Protein AF-B8C7K9-F1 (afdb_monomer_lite)

pLDDT: mean 70.03, std 19.4, range [36.75, 98.5]

Foldseek 3Di:
DDDDDDDDDDDDDPPDDDDDDDDDDDPDPPDDDDDDDDDDDDDDDDDDDDDDDDDDDDDDDDDDPDPDPPPPPPPPPPPPCDPQDDDPADWQDWFWADDPPDPGTWIWTFHDADSVVQWTWIATPVRDIDTHHPVRRVVRVVVVVVVVVVPPPPPPPDDDDDDDDDDDDDDPDDDDDPPPPPVPLDPQAQPKFWDWDQDPVRDIDIWIWGWHDQDPVVQWTWIWTDDPPDDIDIDTHHSVRRCPRVVDPPVVPPPDD

InterPro domains:
  IPR047365 PTM/DIR17-like, Tudor domain [PF21743] (96-140)

Organism: Thalassiosira pseudonana (NCBI:txid35128)

Sequence (257 aa):
MGKSGKSPASKAVNSKKKSPTRFKSATKHNKHSNNATNEKDGVPSSSSLEKTPSESASSAAAASTTTAAITAATATATKTATAAKKQKYPNDTLIYKSFQGYEKPFRGKVVGYDDEIDAYRIKYEDSDSEELDEEEVGMLLLNAVVTKNSKRNSAAGKRRKSTEEDNNCNCNNSNDTTRQFKQKSPNYKGKMVKKTIITSANKRIDLIGVIGLYDSVKEVYKVVYQWSDGGPTVEYLRLSEVEEIMLGDKSSRRERP

Structure (mmCIF, N/CA/C/O backbone):
data_AF-B8C7K9-F1
#
_entry.id   AF-B8C7K9-F1
#
loop_
_atom_site.group_PDB
_atom_site.id
_atom_site.type_symbol
_atom_site.label_atom_id
_atom_site.label_alt_id
_atom_site.label_comp_id
_atom_site.label_asym_id
_atom_site.label_entity_id
_atom_site.label_seq_id
_atom_site.pdbx_PDB_ins_code
_atom_site.Cartn_x
_atom_site.Cartn_y
_atom_site.Cartn_z
_atom_site.occupancy
_atom_site.B_iso_or_equiv
_atom_site.auth_seq_id
_atom_site.auth_comp_id
_atom_site.auth_asym_id
_atom_site.auth_atom_id
_atom_site.pdbx_PDB_model_num
ATOM 1 N N . MET A 1 1 ? -60.202 7.406 21.649 1.00 48.88 1 MET A N 1
ATOM 2 C CA . MET A 1 1 ? -59.452 8.687 21.638 1.00 48.88 1 MET A CA 1
ATOM 3 C C . MET A 1 1 ? -58.001 8.342 21.292 1.00 48.88 1 MET A C 1
ATOM 5 O O . MET A 1 1 ? -57.339 7.755 22.122 1.00 48.88 1 MET A O 1
ATOM 9 N N . GLY A 1 2 ? -57.448 8.475 20.088 1.00 54.94 2 GLY A N 1
ATOM 10 C CA . GLY A 1 2 ? -57.688 9.429 19.009 1.00 54.94 2 GLY A CA 1
ATOM 11 C C . GLY A 1 2 ? -56.500 10.394 18.904 1.00 54.94 2 GLY A C 1
ATOM 12 O O . GLY A 1 2 ? -56.667 11.564 19.221 1.00 54.94 2 GLY A O 1
ATOM 13 N N . LYS A 1 3 ? -55.299 9.921 18.528 1.00 56.25 3 LYS A N 1
ATOM 14 C CA . LYS A 1 3 ? -54.161 10.792 18.174 1.00 56.25 3 LYS A CA 1
ATOM 15 C C . LYS A 1 3 ? -53.444 10.273 16.928 1.00 56.25 3 LYS A C 1
ATOM 17 O O . LYS A 1 3 ? -52.549 9.441 16.985 1.00 56.25 3 LYS A O 1
ATOM 22 N N . SER A 1 4 ? -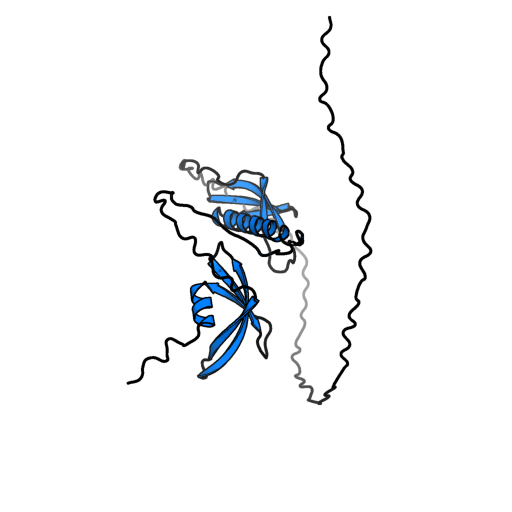53.914 10.790 15.802 1.00 53.97 4 SER A N 1
ATOM 23 C CA . SER A 1 4 ? -53.317 10.770 14.472 1.00 53.97 4 SER A CA 1
ATOM 24 C C . SER A 1 4 ? -52.367 11.961 14.280 1.00 53.97 4 SER A C 1
ATOM 26 O O . SER A 1 4 ? -52.675 13.065 14.726 1.00 53.97 4 SER A O 1
ATOM 28 N N . GLY A 1 5 ? -51.282 11.771 13.526 1.00 50.06 5 GLY A N 1
ATOM 29 C CA . GLY A 1 5 ? -50.439 12.845 12.974 1.00 50.06 5 GLY A CA 1
ATOM 30 C C . GLY A 1 5 ? -48.952 12.533 13.145 1.00 50.06 5 GLY A C 1
ATOM 31 O O . GLY A 1 5 ? -48.545 12.089 14.205 1.00 50.06 5 GLY A O 1
ATOM 32 N N . LYS A 1 6 ? -48.056 12.714 12.178 1.00 50.75 6 LYS A N 1
ATOM 33 C CA . LYS A 1 6 ? -48.069 13.431 10.898 1.00 50.75 6 LYS A CA 1
ATOM 34 C C . LYS A 1 6 ? -47.045 12.733 9.994 1.00 50.75 6 LYS A C 1
ATOM 36 O O . LYS A 1 6 ? -45.912 12.524 10.420 1.00 50.75 6 LYS A O 1
ATOM 41 N N . SER A 1 7 ? -47.417 12.426 8.757 1.00 52.34 7 SER A N 1
ATOM 42 C CA . SER A 1 7 ? -46.477 11.973 7.727 1.00 52.34 7 SER A CA 1
ATOM 43 C C . SER A 1 7 ? -45.622 13.146 7.224 1.00 52.34 7 SER A C 1
ATOM 45 O O . SER A 1 7 ? -46.168 14.231 7.000 1.00 52.34 7 SER A O 1
ATOM 47 N N . PRO A 1 8 ? -44.306 12.973 7.011 1.00 61.12 8 PRO A N 1
ATOM 48 C CA . PRO A 1 8 ? -43.476 13.994 6.388 1.00 61.12 8 PRO A CA 1
ATOM 49 C C . PRO A 1 8 ? -43.683 14.037 4.867 1.00 61.12 8 PRO A C 1
ATOM 51 O O . PRO A 1 8 ? -43.682 13.019 4.177 1.00 61.12 8 PRO A O 1
ATOM 54 N N . ALA A 1 9 ? -43.855 15.258 4.364 1.00 54.53 9 ALA A N 1
ATOM 55 C CA . ALA A 1 9 ? -44.072 15.588 2.965 1.00 54.53 9 ALA A CA 1
ATOM 56 C C . ALA A 1 9 ? -42.875 15.208 2.074 1.00 54.53 9 ALA A C 1
ATOM 58 O O . ALA A 1 9 ? -41.743 15.652 2.281 1.00 54.53 9 ALA A O 1
ATOM 59 N N . SER A 1 10 ? -43.160 14.434 1.030 1.00 46.44 10 SER A N 1
ATOM 60 C CA . SER A 1 10 ? -42.277 14.141 -0.097 1.00 46.44 10 SER A CA 1
ATOM 61 C C . SER A 1 10 ? -41.993 15.410 -0.907 1.00 46.44 10 SER A C 1
ATOM 63 O O . SER A 1 10 ? -42.902 15.996 -1.498 1.00 46.44 10 SER A O 1
ATOM 65 N N . LYS A 1 11 ? -40.727 15.842 -0.954 1.00 54.22 11 LYS A N 1
ATOM 66 C CA . LYS A 1 11 ? -40.280 16.942 -1.820 1.00 54.22 11 LYS A CA 1
ATOM 67 C C . LYS A 1 11 ? -40.177 16.480 -3.275 1.00 54.22 11 LYS A C 1
ATOM 69 O O . LYS A 1 11 ? -39.635 15.422 -3.577 1.00 54.22 11 LYS A O 1
ATOM 74 N N . ALA A 1 12 ? -40.715 17.327 -4.144 1.00 53.41 12 ALA A N 1
ATOM 75 C CA . ALA A 1 12 ? -40.911 17.129 -5.568 1.00 53.41 12 ALA A CA 1
ATOM 76 C C . ALA A 1 12 ? -39.609 16.928 -6.362 1.00 53.41 12 ALA A C 1
ATOM 78 O O . ALA A 1 12 ? -38.625 17.656 -6.213 1.00 53.41 12 ALA A O 1
ATOM 79 N N . VAL A 1 13 ? -39.668 15.956 -7.272 1.00 49.03 13 VAL A N 1
ATOM 80 C CA . VAL A 1 13 ? -38.684 15.665 -8.314 1.00 49.03 13 VAL A CA 1
ATOM 81 C C . VAL A 1 13 ? -38.803 16.730 -9.405 1.00 49.03 13 VAL A C 1
ATOM 83 O O . VAL A 1 13 ? -39.807 16.801 -10.106 1.00 49.03 13 VAL A O 1
ATOM 86 N N . ASN A 1 14 ? -37.774 17.562 -9.569 1.00 48.66 14 ASN A N 1
ATOM 87 C CA . ASN A 1 14 ? -37.709 18.543 -10.651 1.00 48.66 14 ASN A CA 1
ATOM 88 C C . ASN A 1 14 ? -36.938 17.942 -11.841 1.00 48.66 14 ASN A C 1
ATOM 90 O O . ASN A 1 14 ? -35.724 18.105 -11.978 1.00 48.66 14 ASN A O 1
ATOM 94 N N . SER A 1 15 ? -37.638 17.184 -12.687 1.00 45.06 15 SER A N 1
ATOM 95 C CA . SER A 1 15 ? -37.092 16.559 -13.895 1.00 45.06 15 SER A CA 1
ATOM 96 C C . SER A 1 15 ? -36.969 17.577 -15.034 1.00 45.06 15 SER A C 1
ATOM 98 O O . SER A 1 15 ? -37.835 17.685 -15.904 1.00 45.06 15 SER A O 1
ATOM 100 N N . LYS A 1 16 ? -35.869 18.336 -15.057 1.00 53.50 16 LYS A N 1
ATOM 101 C CA . LYS A 1 16 ? -35.543 19.237 -16.172 1.00 53.50 16 LYS A CA 1
ATOM 102 C C . LYS A 1 16 ? -34.962 18.422 -17.338 1.00 53.50 16 LYS A C 1
ATOM 104 O O . LYS A 1 16 ? -33.754 18.208 -17.422 1.00 53.50 16 LYS A O 1
ATOM 109 N N . LYS A 1 17 ? -35.848 17.963 -18.230 1.00 52.47 17 LYS A N 1
ATOM 110 C CA . LYS A 1 17 ? -35.536 17.400 -19.558 1.00 52.47 17 LYS A CA 1
ATOM 111 C C . LYS A 1 17 ? -34.613 18.370 -20.310 1.00 52.47 17 LYS A C 1
ATOM 113 O O . LYS A 1 17 ? -35.039 19.447 -20.717 1.00 52.47 17 LYS A O 1
ATOM 118 N N . LYS A 1 18 ? -33.345 17.996 -20.489 1.00 55.72 18 LYS A N 1
ATOM 119 C CA . LYS A 1 18 ? -32.440 18.618 -21.463 1.00 55.72 18 LYS A CA 1
ATOM 120 C C . LYS A 1 18 ? -32.300 17.674 -22.647 1.00 55.72 18 LYS A C 1
ATOM 122 O O . LYS A 1 18 ? -31.865 16.539 -22.494 1.00 55.72 18 LYS A O 1
ATOM 127 N N . SER A 1 19 ? -32.711 18.168 -23.803 1.00 52.12 19 SER A N 1
ATOM 128 C CA . SER A 1 19 ? -32.560 17.548 -25.114 1.00 52.12 19 SER A CA 1
ATOM 129 C C . SER A 1 19 ? -31.090 17.218 -25.419 1.00 52.12 19 SER A C 1
ATOM 131 O O . SER A 1 19 ? -30.213 18.033 -25.115 1.00 52.12 19 SER A O 1
ATOM 133 N N . PRO A 1 20 ? -30.798 16.057 -26.033 1.00 54.78 20 PRO A N 1
ATOM 134 C CA . PRO A 1 20 ? -29.439 15.680 -26.394 1.00 54.78 20 PRO A CA 1
ATOM 135 C C . PRO A 1 20 ? -28.965 16.487 -27.608 1.00 54.78 20 PRO A C 1
ATOM 137 O O . PRO A 1 20 ? -29.496 16.373 -28.713 1.00 54.78 20 PRO A O 1
ATOM 140 N N . THR A 1 21 ? -27.938 17.309 -27.412 1.00 55.56 21 THR A N 1
ATOM 141 C CA . THR A 1 21 ? -27.179 17.924 -28.501 1.00 55.56 21 THR A CA 1
ATOM 142 C C . THR A 1 21 ? -26.332 16.854 -29.185 1.00 55.56 21 THR A C 1
ATOM 144 O O . THR A 1 21 ? -25.411 16.285 -28.605 1.00 55.56 21 THR A O 1
ATOM 147 N N . ARG A 1 22 ? -26.680 16.595 -30.445 1.00 52.34 22 ARG A N 1
ATOM 148 C CA . ARG A 1 22 ? -26.029 15.710 -31.415 1.00 52.34 22 ARG A CA 1
ATOM 149 C C . ARG A 1 22 ? -24.529 16.039 -31.528 1.00 52.34 22 ARG A C 1
ATOM 151 O O . ARG A 1 22 ? -24.151 17.008 -32.183 1.00 52.34 22 ARG A O 1
ATOM 158 N N . PHE A 1 23 ? -23.678 15.251 -30.870 1.00 47.41 23 PHE A N 1
ATOM 159 C CA . PHE A 1 23 ? -22.225 15.323 -31.034 1.00 47.41 23 PHE A CA 1
ATOM 160 C C . PHE A 1 23 ? -21.851 14.746 -32.402 1.00 47.41 23 PHE A C 1
ATOM 162 O O . PHE A 1 23 ? -22.084 13.572 -32.676 1.00 47.41 23 PHE A O 1
ATOM 169 N N . LYS A 1 24 ? -21.284 15.586 -33.271 1.00 53.50 24 LYS A N 1
ATOM 170 C CA . LYS A 1 24 ? -20.616 15.143 -34.496 1.00 53.50 24 LYS A CA 1
ATOM 171 C C . LYS A 1 24 ? -19.291 14.493 -34.086 1.00 53.50 24 LYS A C 1
ATOM 173 O O . LYS A 1 24 ? -18.376 15.187 -33.650 1.00 53.50 24 LYS A O 1
ATOM 178 N N . SER A 1 25 ? -19.211 13.171 -34.175 1.00 43.88 25 SER A N 1
ATOM 179 C CA . SER A 1 25 ? -17.976 12.402 -34.037 1.00 43.88 25 SER A CA 1
ATOM 180 C C . SER A 1 25 ? -17.074 12.682 -35.241 1.00 43.88 25 SER A C 1
ATOM 182 O O . SER A 1 25 ? -17.361 12.275 -36.363 1.00 43.88 25 SER A O 1
ATOM 184 N N . ALA A 1 26 ? -15.981 13.407 -35.013 1.00 44.09 26 ALA A N 1
ATOM 185 C CA . ALA A 1 26 ? -14.895 13.510 -35.977 1.00 44.09 26 ALA A CA 1
ATOM 186 C C . ALA A 1 26 ? -13.999 12.273 -35.823 1.00 44.09 26 ALA A C 1
ATOM 188 O O . ALA A 1 26 ? -13.106 12.237 -34.977 1.00 44.09 26 ALA A O 1
ATOM 189 N N . THR A 1 27 ? -14.266 11.246 -36.626 1.00 44.94 27 THR A N 1
ATOM 190 C CA . THR A 1 27 ? -13.370 10.102 -36.813 1.00 44.94 27 THR A CA 1
ATOM 191 C C . THR A 1 27 ? -12.103 10.596 -37.511 1.00 44.94 27 THR A C 1
ATOM 193 O O . THR A 1 27 ? -12.086 10.793 -38.724 1.00 44.94 27 THR A O 1
ATOM 196 N N . LYS A 1 28 ? -11.028 10.834 -36.752 1.00 50.38 28 LYS A N 1
ATOM 197 C CA . LYS A 1 28 ? -9.686 10.963 -37.330 1.00 50.38 28 LYS A CA 1
ATOM 198 C C . LYS A 1 28 ? -9.165 9.559 -37.621 1.00 50.38 28 LYS A C 1
ATOM 200 O O . LYS A 1 28 ? -8.734 8.849 -36.719 1.00 50.38 28 LYS A O 1
ATOM 205 N N . HIS A 1 29 ? -9.224 9.175 -38.891 1.00 45.03 29 HIS A N 1
ATOM 206 C CA . HIS A 1 29 ? -8.461 8.056 -39.427 1.00 45.03 29 HIS A CA 1
ATOM 207 C C . HIS A 1 29 ? -6.970 8.370 -39.268 1.00 45.03 29 HIS A C 1
ATOM 209 O O . HIS A 1 29 ? -6.455 9.253 -39.951 1.00 45.03 29 HIS A O 1
ATOM 215 N N . ASN A 1 30 ? -6.283 7.677 -38.358 1.00 45.28 30 ASN A N 1
ATOM 216 C CA . ASN A 1 30 ? -4.827 7.691 -38.330 1.00 45.28 30 ASN A CA 1
ATOM 217 C C . ASN A 1 30 ? -4.330 6.604 -39.288 1.00 45.28 30 ASN A C 1
ATOM 219 O O . ASN A 1 30 ? -4.479 5.412 -39.025 1.00 45.28 30 ASN A O 1
ATOM 223 N N . LYS A 1 31 ? -3.833 7.046 -40.443 1.00 50.19 31 LYS A N 1
ATOM 224 C CA . LYS A 1 31 ? -3.341 6.229 -41.551 1.00 50.19 31 LYS A CA 1
ATOM 225 C C . LYS A 1 31 ? -1.812 6.342 -41.563 1.00 50.19 31 LYS A C 1
ATOM 227 O O . LYS A 1 31 ? -1.281 7.292 -42.119 1.00 50.19 31 LYS A O 1
ATOM 232 N N . HIS A 1 32 ? -1.123 5.374 -40.971 1.00 47.94 32 HIS A N 1
ATOM 233 C CA . HIS A 1 32 ? 0.300 5.085 -41.205 1.00 47.94 32 HIS A CA 1
ATOM 234 C C . HIS A 1 32 ? 0.403 3.554 -41.192 1.00 47.94 32 HIS A C 1
ATOM 236 O O . HIS A 1 32 ? 0.265 2.944 -40.142 1.00 47.94 32 HIS A O 1
ATOM 242 N N . SER A 1 33 ? 0.259 2.863 -42.326 1.00 50.00 33 SER A N 1
ATOM 243 C CA . SER A 1 33 ? 1.247 2.664 -43.399 1.00 50.00 33 SER A CA 1
ATOM 244 C C . SER A 1 33 ? 2.601 2.172 -42.888 1.00 50.00 33 SER A C 1
ATOM 246 O O . SER A 1 33 ? 3.490 2.964 -42.600 1.00 50.00 33 SER A O 1
ATOM 248 N N . ASN A 1 34 ? 2.686 0.844 -42.790 1.00 56.38 34 ASN A N 1
ATOM 249 C CA . ASN A 1 34 ? 3.763 -0.060 -43.203 1.00 56.38 34 ASN A CA 1
ATOM 250 C C . ASN A 1 34 ? 5.079 0.596 -43.651 1.00 56.38 34 ASN A C 1
ATOM 252 O O . ASN A 1 34 ? 5.070 1.350 -44.625 1.00 56.38 34 ASN A O 1
ATOM 256 N N . ASN A 1 35 ? 6.208 0.156 -43.080 1.00 40.69 35 ASN A N 1
ATOM 257 C CA . ASN A 1 35 ? 7.371 -0.166 -43.905 1.00 40.69 35 ASN A CA 1
ATOM 258 C C . ASN A 1 35 ? 8.369 -1.125 -43.226 1.00 40.69 35 ASN A C 1
ATOM 260 O O . ASN A 1 35 ? 8.638 -1.005 -42.035 1.00 40.69 35 ASN A O 1
ATOM 264 N N . ALA A 1 36 ? 8.952 -1.974 -44.076 1.00 44.41 36 ALA A N 1
ATOM 265 C CA . ALA A 1 36 ? 10.246 -2.651 -43.977 1.00 44.41 36 ALA A CA 1
ATOM 266 C C . ALA A 1 36 ? 10.417 -3.838 -43.008 1.00 44.41 36 ALA A C 1
ATOM 268 O O . ALA A 1 36 ? 10.915 -3.733 -41.890 1.00 44.41 36 ALA A O 1
ATOM 269 N N . THR A 1 37 ? 10.101 -5.006 -43.567 1.00 46.69 37 THR A N 1
ATOM 270 C CA . THR A 1 37 ? 10.926 -6.224 -43.553 1.00 46.69 37 THR A CA 1
ATOM 271 C C . THR A 1 37 ? 12.432 -5.958 -43.459 1.00 46.69 37 THR A C 1
ATOM 273 O O . THR A 1 37 ? 12.981 -5.249 -44.298 1.00 46.69 37 THR A O 1
ATOM 276 N N . ASN A 1 38 ? 13.104 -6.622 -42.520 1.00 50.53 38 ASN A N 1
ATOM 277 C CA . ASN A 1 38 ? 14.493 -7.038 -42.685 1.00 50.53 38 ASN A CA 1
ATOM 278 C C . ASN A 1 38 ? 14.611 -8.478 -42.189 1.00 50.53 38 ASN A C 1
ATOM 280 O O . ASN A 1 38 ? 14.696 -8.743 -40.992 1.00 50.53 38 ASN A O 1
ATOM 284 N N . GLU A 1 39 ? 14.576 -9.393 -43.152 1.00 48.47 39 GLU A N 1
ATOM 285 C CA . GLU A 1 39 ? 15.176 -10.710 -43.027 1.00 48.47 39 GLU A CA 1
ATOM 286 C C . GLU A 1 39 ? 16.687 -10.519 -42.876 1.00 48.47 39 GLU A C 1
ATOM 288 O O . GLU A 1 39 ? 17.313 -9.802 -43.660 1.00 48.47 39 GLU A O 1
ATOM 293 N N . LYS A 1 40 ? 17.280 -11.150 -41.865 1.00 55.69 40 LYS A N 1
ATOM 294 C CA . LYS A 1 40 ? 18.660 -11.607 -41.975 1.00 55.69 40 LYS A CA 1
ATOM 295 C C . LYS A 1 40 ? 18.859 -12.857 -41.139 1.00 55.69 40 LYS A C 1
ATOM 297 O O . LYS A 1 40 ? 18.741 -12.846 -39.916 1.00 55.69 40 LYS A O 1
ATOM 302 N N . ASP A 1 41 ? 19.145 -13.907 -41.886 1.00 51.06 41 ASP A N 1
ATOM 303 C CA . ASP A 1 41 ? 19.644 -15.212 -41.500 1.00 51.06 41 ASP A CA 1
ATOM 304 C C . ASP A 1 41 ? 20.749 -15.141 -40.442 1.00 51.06 41 ASP A C 1
ATOM 306 O O . ASP A 1 41 ? 21.621 -14.268 -40.489 1.00 51.06 41 ASP A O 1
ATOM 310 N N . GLY A 1 42 ? 20.746 -16.091 -39.503 1.00 42.22 42 GLY A N 1
ATOM 311 C CA . GLY A 1 42 ? 21.755 -16.103 -38.449 1.00 42.22 42 GLY A CA 1
ATOM 312 C C . GLY A 1 42 ? 21.707 -17.259 -37.452 1.00 42.22 42 GLY A C 1
ATOM 313 O O . GLY A 1 42 ? 21.730 -17.001 -36.261 1.00 42.22 42 GLY A O 1
ATOM 314 N N . VAL A 1 43 ? 21.727 -18.499 -37.956 1.00 52.00 43 VAL A N 1
ATOM 315 C CA . VAL A 1 43 ? 22.326 -19.701 -37.324 1.00 52.00 43 VAL A CA 1
ATOM 316 C C . VAL A 1 43 ? 21.646 -20.306 -36.067 1.00 52.00 43 VAL A C 1
ATOM 318 O O . VAL A 1 43 ? 21.621 -19.692 -35.003 1.00 52.00 43 VAL A O 1
ATOM 321 N N . PRO A 1 44 ? 21.196 -21.579 -36.130 1.00 53.75 44 PRO A N 1
ATOM 322 C CA . PRO A 1 44 ? 20.793 -22.353 -34.959 1.00 53.75 44 PRO A CA 1
ATOM 323 C C . PRO A 1 44 ? 22.027 -22.926 -34.246 1.00 53.75 44 PRO A C 1
ATOM 325 O O . PRO A 1 44 ? 22.799 -23.671 -34.847 1.00 53.75 44 PRO A O 1
ATOM 328 N N . SER A 1 45 ? 22.204 -22.616 -32.959 1.00 55.97 45 SER A N 1
ATOM 329 C CA . SER A 1 45 ? 23.212 -23.286 -32.130 1.00 55.97 45 SER A CA 1
ATOM 330 C C . SER A 1 45 ? 22.543 -24.324 -31.239 1.00 55.97 45 SER A C 1
ATOM 332 O O . SER A 1 45 ? 21.894 -24.020 -30.240 1.00 55.97 45 SER A O 1
ATOM 334 N N . SER A 1 46 ? 22.670 -25.566 -31.687 1.00 47.53 46 SER A N 1
ATOM 335 C CA . SER A 1 46 ? 22.343 -26.801 -30.995 1.00 47.53 46 SER A CA 1
ATOM 336 C C . SER A 1 46 ? 23.467 -27.201 -30.034 1.00 47.53 46 SER A C 1
ATOM 338 O O . SER A 1 46 ? 24.588 -27.450 -30.473 1.00 47.53 46 SER A O 1
ATOM 340 N N . SER A 1 47 ? 23.150 -27.384 -28.756 1.00 53.31 47 SER A N 1
ATOM 341 C CA . SER A 1 47 ? 23.880 -28.275 -27.843 1.00 53.31 47 SER A CA 1
ATOM 342 C C . SER A 1 47 ? 22.823 -29.075 -27.069 1.00 53.31 47 SER A C 1
ATOM 344 O O . SER A 1 47 ? 22.038 -28.521 -26.311 1.00 53.31 47 SER A O 1
ATOM 346 N N . SER A 1 48 ? 22.531 -30.319 -27.461 1.00 50.88 48 SER A N 1
ATOM 347 C CA . SER A 1 48 ? 23.332 -31.533 -27.224 1.00 50.88 48 SER A CA 1
ATOM 348 C C . SER A 1 48 ? 23.460 -31.813 -25.724 1.00 50.88 48 SER A C 1
ATOM 350 O O . SER A 1 48 ? 24.262 -31.194 -25.041 1.00 50.88 48 SER A O 1
ATOM 352 N N . LEU A 1 49 ? 22.528 -32.618 -25.204 1.00 46.19 49 LEU A N 1
ATOM 353 C CA . LEU A 1 49 ? 22.773 -33.974 -24.686 1.00 46.19 49 LEU A CA 1
ATOM 354 C C . LEU A 1 49 ? 23.432 -33.991 -23.303 1.00 46.19 49 LEU A C 1
ATOM 356 O O . LEU A 1 49 ? 24.648 -34.032 -23.215 1.00 46.19 49 LEU A O 1
ATOM 360 N N . GLU A 1 50 ? 22.613 -34.153 -22.261 1.00 48.50 50 GLU A N 1
ATOM 361 C CA . GLU A 1 50 ? 22.868 -35.211 -21.283 1.00 48.50 50 GLU A CA 1
ATOM 362 C C . GLU A 1 50 ? 21.563 -35.937 -20.946 1.00 48.50 50 GLU A C 1
ATOM 364 O O . GLU A 1 50 ? 20.513 -35.355 -20.680 1.00 48.50 50 GLU A O 1
ATOM 369 N N . LYS A 1 51 ? 21.659 -37.256 -21.067 1.00 49.16 51 LYS A N 1
ATOM 370 C CA . LYS A 1 51 ? 20.649 -38.283 -20.865 1.00 49.16 51 LYS A CA 1
ATOM 371 C C . LYS A 1 51 ? 21.310 -39.267 -19.916 1.00 49.16 51 LYS A C 1
ATOM 373 O O . LYS A 1 51 ? 22.375 -39.760 -20.268 1.00 49.16 51 LYS A O 1
ATOM 378 N N . THR A 1 52 ? 20.709 -39.558 -18.767 1.00 48.12 52 THR A N 1
ATOM 379 C CA . THR A 1 52 ? 21.016 -40.720 -17.900 1.00 48.12 52 THR A CA 1
ATOM 380 C C . THR A 1 52 ? 19.994 -40.783 -16.748 1.00 48.12 52 THR A C 1
ATOM 382 O O . THR A 1 52 ? 19.265 -39.813 -16.552 1.00 48.12 52 THR A O 1
ATOM 385 N N . PRO A 1 53 ? 19.768 -41.955 -16.121 1.00 56.44 53 PRO A N 1
ATOM 386 C CA . PRO A 1 53 ? 18.496 -42.657 -16.277 1.00 56.44 53 PRO A CA 1
ATOM 387 C C . PRO A 1 53 ? 17.701 -42.866 -14.975 1.00 56.44 53 PRO A C 1
ATOM 389 O O . PRO A 1 53 ? 18.231 -42.852 -13.875 1.00 56.44 53 PRO A O 1
ATOM 392 N N . SER A 1 54 ? 16.404 -43.114 -15.175 1.00 57.28 54 SER A N 1
ATOM 393 C CA . SER A 1 54 ? 15.591 -44.192 -14.580 1.00 57.28 54 SER A CA 1
ATOM 394 C C . SER A 1 54 ? 16.231 -45.076 -13.494 1.00 57.28 54 SER A C 1
ATOM 396 O O . SER A 1 54 ? 17.080 -45.894 -13.829 1.00 57.28 54 SER A O 1
ATOM 398 N N . GLU A 1 55 ? 15.637 -45.056 -12.297 1.00 44.25 55 GLU A N 1
ATOM 399 C CA . GLU A 1 55 ? 15.335 -46.203 -11.408 1.00 44.25 55 GLU A CA 1
ATOM 400 C C . GLU A 1 55 ? 14.232 -45.704 -10.437 1.00 44.25 55 GLU A C 1
ATOM 402 O O . GLU A 1 55 ? 14.394 -44.667 -9.804 1.00 44.25 55 GLU A O 1
ATOM 407 N N . SER A 1 56 ? 12.974 -46.159 -10.457 1.00 47.66 56 SER A N 1
ATOM 408 C CA . SER A 1 56 ? 12.419 -47.491 -10.153 1.00 47.66 56 SER A CA 1
ATOM 409 C C . SER A 1 56 ? 12.573 -47.921 -8.688 1.00 47.66 56 SER A C 1
ATOM 411 O O . SER A 1 56 ? 13.551 -48.568 -8.350 1.00 47.66 56 SER A O 1
ATOM 413 N N . ALA A 1 57 ? 11.563 -47.622 -7.858 1.00 48.09 57 ALA A N 1
ATOM 414 C CA . ALA A 1 57 ? 10.955 -48.507 -6.838 1.00 48.09 57 ALA A CA 1
ATOM 415 C C . ALA A 1 57 ? 9.912 -47.677 -6.050 1.00 48.09 57 ALA A C 1
ATOM 417 O O . ALA A 1 57 ? 10.246 -46.637 -5.502 1.00 48.09 57 ALA A O 1
ATOM 418 N N . SER A 1 58 ? 8.596 -47.909 -6.072 1.00 48.75 58 SER A N 1
ATOM 419 C CA . SER A 1 58 ? 7.832 -49.045 -5.534 1.00 48.75 58 SER A CA 1
ATOM 420 C C . SER A 1 58 ? 8.270 -49.506 -4.140 1.00 48.75 58 SER A C 1
ATOM 422 O O . SER A 1 58 ? 9.100 -50.399 -4.025 1.00 48.75 58 SER A O 1
ATOM 424 N N . SER A 1 59 ? 7.607 -49.008 -3.094 1.00 50.12 59 SER A N 1
ATOM 425 C CA . SER A 1 59 ? 7.212 -49.868 -1.972 1.00 50.12 59 SER A CA 1
ATOM 426 C C . SER A 1 59 ? 6.047 -49.261 -1.196 1.00 50.12 59 SER A C 1
ATOM 428 O O . SER A 1 59 ? 6.146 -48.206 -0.573 1.00 50.12 59 SER A O 1
ATOM 430 N N . ALA A 1 60 ? 4.937 -49.983 -1.260 1.00 50.09 60 ALA A N 1
ATOM 431 C CA . ALA A 1 60 ? 3.849 -49.939 -0.309 1.00 50.09 60 ALA A CA 1
ATOM 432 C C . ALA A 1 60 ? 4.309 -50.374 1.097 1.00 50.09 60 ALA A C 1
ATOM 434 O O . ALA A 1 60 ? 5.366 -50.979 1.251 1.00 50.09 60 ALA A O 1
ATOM 435 N N . ALA A 1 61 ? 3.405 -50.169 2.058 1.00 45.06 61 ALA A N 1
ATOM 436 C CA . ALA A 1 61 ? 3.387 -50.728 3.409 1.00 45.06 61 ALA A CA 1
ATOM 437 C C . ALA A 1 61 ? 4.365 -50.097 4.413 1.00 45.06 61 ALA A C 1
ATOM 439 O O . ALA A 1 61 ? 5.564 -50.320 4.388 1.00 45.06 61 ALA A O 1
ATOM 440 N N . ALA A 1 62 ? 3.830 -49.405 5.412 1.00 41.91 62 ALA A N 1
ATOM 441 C CA . ALA A 1 62 ? 3.359 -50.068 6.624 1.00 41.91 62 ALA A CA 1
ATOM 442 C C . ALA A 1 62 ? 2.911 -49.007 7.631 1.00 41.91 62 ALA A C 1
ATOM 444 O O . ALA A 1 62 ? 3.555 -47.979 7.825 1.00 41.91 62 ALA A O 1
ATOM 445 N N . ALA A 1 63 ? 1.791 -49.291 8.286 1.00 51.28 63 ALA A N 1
ATOM 446 C CA . ALA A 1 63 ? 1.397 -48.624 9.507 1.00 51.28 63 ALA A CA 1
ATOM 447 C C . ALA A 1 63 ? 2.558 -48.655 10.514 1.00 51.28 63 ALA A C 1
ATOM 449 O O . ALA A 1 63 ? 3.125 -49.708 10.792 1.00 51.28 63 ALA A O 1
ATOM 450 N N . SER A 1 64 ? 2.889 -47.504 11.085 1.00 47.84 64 SER A N 1
ATOM 451 C CA . SER A 1 64 ? 3.615 -47.434 12.348 1.00 47.84 64 SER A CA 1
ATOM 452 C C . SER A 1 64 ? 2.906 -46.431 13.230 1.00 47.84 64 SER A C 1
ATOM 454 O O . SER A 1 64 ? 3.172 -45.235 13.244 1.00 47.84 64 SER A O 1
ATOM 456 N N . THR A 1 65 ? 1.926 -46.984 13.931 1.00 50.03 65 THR A N 1
ATOM 457 C CA . THR A 1 65 ? 1.360 -46.476 15.167 1.00 50.03 65 THR A CA 1
ATOM 458 C C . THR A 1 65 ? 2.494 -46.341 16.182 1.00 50.03 65 THR A C 1
ATOM 460 O O . THR A 1 65 ? 2.838 -47.299 16.867 1.00 50.03 65 THR A O 1
ATOM 463 N N . THR A 1 66 ? 3.097 -45.163 16.285 1.00 47.03 66 THR A N 1
ATOM 464 C CA . THR A 1 66 ? 3.899 -44.793 17.453 1.00 47.03 66 THR A CA 1
ATOM 465 C C . THR A 1 66 ? 3.151 -43.727 18.225 1.00 47.03 66 THR A C 1
ATOM 467 O O . THR A 1 66 ? 3.291 -42.523 18.036 1.00 47.03 66 THR A O 1
ATOM 470 N N . THR A 1 67 ? 2.315 -44.232 19.127 1.00 48.22 67 THR A N 1
ATOM 471 C CA . THR A 1 67 ? 1.776 -43.540 20.290 1.00 48.22 67 THR A CA 1
ATOM 472 C C . THR A 1 67 ? 2.946 -43.092 21.171 1.00 48.22 67 THR A C 1
ATOM 474 O O . THR A 1 67 ? 3.314 -43.767 22.127 1.00 48.22 67 THR A O 1
ATOM 477 N N . ALA A 1 68 ? 3.580 -41.972 20.832 1.00 48.56 68 ALA A N 1
ATOM 478 C CA . ALA A 1 68 ? 4.480 -41.282 21.741 1.00 48.56 68 ALA A CA 1
ATOM 479 C C . ALA A 1 68 ? 3.641 -40.282 22.536 1.00 48.56 68 ALA A C 1
ATOM 481 O O . ALA A 1 68 ? 3.234 -39.237 22.032 1.00 48.56 68 ALA A O 1
ATOM 482 N N . ALA A 1 69 ? 3.337 -40.657 23.777 1.00 53.19 69 ALA A N 1
ATOM 483 C CA . ALA A 1 69 ? 2.809 -39.765 24.791 1.00 53.19 69 ALA A CA 1
ATOM 484 C C . ALA A 1 69 ? 3.805 -38.613 24.991 1.00 53.19 69 ALA A C 1
ATOM 486 O O . ALA A 1 69 ? 4.800 -38.753 25.699 1.00 53.19 69 ALA A O 1
ATOM 487 N N . ILE A 1 70 ? 3.553 -37.485 24.327 1.00 55.97 70 ILE A N 1
ATOM 488 C CA . ILE A 1 70 ? 4.245 -36.235 24.612 1.00 55.97 70 ILE A CA 1
ATOM 489 C C . ILE A 1 70 ? 3.523 -35.636 25.807 1.00 55.97 70 ILE A C 1
ATOM 491 O O . ILE A 1 70 ? 2.409 -35.121 25.717 1.00 55.97 70 ILE A O 1
ATOM 495 N N . THR A 1 71 ? 4.168 -35.812 26.950 1.00 45.59 71 THR A N 1
ATOM 496 C CA . THR A 1 71 ? 3.875 -35.205 28.236 1.00 45.59 71 THR A CA 1
ATOM 497 C C . THR A 1 71 ? 3.503 -33.741 28.030 1.00 45.59 71 THR A C 1
ATOM 499 O O . THR A 1 71 ? 4.299 -32.950 27.52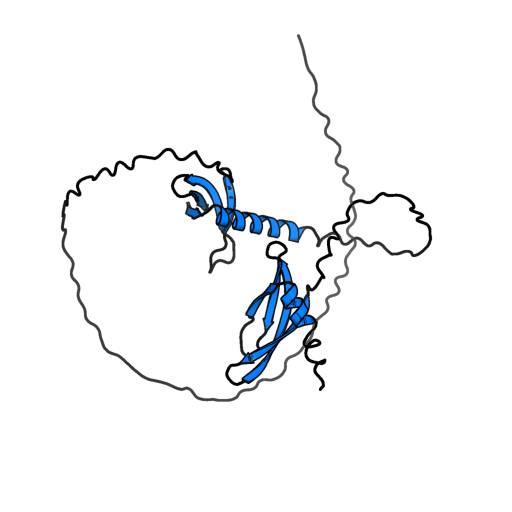4 1.00 45.59 71 THR A O 1
ATOM 502 N N . ALA A 1 72 ? 2.272 -33.398 28.406 1.00 49.03 72 ALA A N 1
ATOM 503 C CA . ALA A 1 72 ? 1.769 -32.039 28.447 1.00 49.03 72 ALA A CA 1
ATOM 504 C C . ALA A 1 72 ? 2.617 -31.220 29.430 1.00 49.03 72 ALA A C 1
ATOM 506 O O . ALA A 1 72 ? 2.338 -31.160 30.625 1.00 49.03 72 ALA A O 1
ATOM 507 N N . ALA A 1 73 ? 3.682 -30.601 28.925 1.00 47.88 73 ALA A N 1
ATOM 508 C CA . ALA A 1 73 ? 4.335 -29.495 29.593 1.00 47.88 73 ALA A CA 1
ATOM 509 C C . ALA A 1 73 ? 3.405 -28.289 29.446 1.00 47.88 73 ALA A C 1
ATOM 511 O O . ALA A 1 73 ? 3.496 -27.509 28.500 1.00 47.88 73 ALA A O 1
ATOM 512 N N . THR A 1 74 ? 2.452 -28.186 30.370 1.00 47.38 74 THR A N 1
ATOM 513 C CA . THR A 1 74 ? 1.727 -26.957 30.684 1.00 47.38 74 THR A CA 1
ATOM 514 C C . THR A 1 74 ? 2.757 -25.881 31.011 1.00 47.38 74 THR A C 1
ATOM 516 O O . THR A 1 74 ? 3.188 -25.733 32.152 1.00 47.38 74 THR A O 1
ATOM 519 N N . ALA A 1 75 ? 3.193 -25.159 29.980 1.00 54.72 75 ALA A N 1
ATOM 520 C CA . ALA A 1 75 ? 3.881 -23.894 30.120 1.00 54.72 75 ALA A CA 1
ATOM 521 C C . ALA A 1 75 ? 2.847 -22.899 30.645 1.00 54.72 75 ALA A C 1
ATOM 523 O O . ALA A 1 75 ? 2.135 -22.235 29.892 1.00 54.72 75 ALA A O 1
ATOM 524 N N . THR A 1 76 ? 2.715 -22.854 31.967 1.00 46.44 76 THR A N 1
ATOM 525 C CA . THR A 1 76 ? 2.014 -21.803 32.694 1.00 46.44 76 THR A CA 1
ATOM 526 C C . THR A 1 76 ? 2.826 -20.525 32.507 1.00 46.44 76 THR A C 1
ATOM 528 O O . THR A 1 76 ? 3.622 -20.134 33.355 1.00 46.44 76 THR A O 1
ATOM 531 N N . ALA A 1 77 ? 2.678 -19.900 31.338 1.00 59.09 77 ALA A N 1
ATOM 532 C CA . ALA A 1 77 ? 3.138 -18.548 31.103 1.00 59.09 77 ALA A CA 1
ATOM 533 C C . ALA A 1 77 ? 2.339 -17.655 32.053 1.00 59.09 77 ALA A C 1
ATOM 535 O O . ALA A 1 77 ? 1.153 -17.388 31.851 1.00 59.09 77 ALA A O 1
ATOM 536 N N . THR A 1 78 ? 2.971 -17.265 33.156 1.00 48.25 78 THR A N 1
ATOM 537 C CA . THR A 1 78 ? 2.487 -16.214 34.044 1.00 48.25 78 THR A CA 1
ATOM 538 C C . THR A 1 78 ? 2.320 -14.955 33.208 1.00 48.25 78 THR A C 1
ATOM 540 O O . THR A 1 78 ? 3.292 -14.259 32.922 1.00 48.25 78 THR A O 1
ATOM 543 N N . LYS A 1 79 ? 1.075 -14.711 32.779 1.00 58.34 79 LYS A N 1
ATOM 544 C CA . LYS A 1 79 ? 0.620 -13.485 32.130 1.00 58.34 79 LYS A CA 1
ATOM 545 C C . LYS A 1 79 ? 0.883 -12.323 33.074 1.00 58.34 79 LYS A C 1
ATOM 547 O O . LYS A 1 79 ? 0.073 -12.009 33.944 1.00 58.34 79 LYS A O 1
ATOM 552 N N . THR A 1 80 ? 2.040 -11.698 32.917 1.00 56.16 80 THR A N 1
ATOM 553 C CA . THR A 1 80 ? 2.306 -10.383 33.479 1.00 56.16 80 THR A CA 1
ATOM 554 C C . THR A 1 80 ? 1.285 -9.452 32.844 1.00 56.16 80 THR A C 1
ATOM 556 O O . THR A 1 80 ? 1.351 -9.211 31.641 1.00 56.16 80 THR A O 1
ATOM 559 N N . ALA A 1 81 ? 0.297 -9.011 33.628 1.00 57.47 81 ALA A N 1
ATOM 560 C CA . ALA A 1 81 ? -0.775 -8.128 33.187 1.00 57.47 81 ALA A CA 1
ATOM 561 C C . ALA A 1 81 ? -0.175 -6.798 32.713 1.00 57.47 81 ALA A C 1
ATOM 563 O O . ALA A 1 81 ? -0.002 -5.849 33.477 1.00 57.47 81 ALA A O 1
ATOM 564 N N . THR A 1 82 ? 0.217 -6.764 31.446 1.00 64.12 82 THR A N 1
ATOM 565 C CA . THR A 1 82 ? 0.641 -5.562 30.750 1.00 64.12 82 THR A CA 1
ATOM 566 C C . THR A 1 82 ? -0.620 -4.741 30.537 1.00 64.12 82 THR A C 1
ATOM 568 O O . THR A 1 82 ? -1.666 -5.279 30.177 1.00 64.12 82 THR A O 1
ATOM 571 N N . ALA A 1 83 ? -0.556 -3.448 30.854 1.00 76.50 83 ALA A N 1
ATOM 572 C CA . ALA A 1 83 ? -1.686 -2.549 30.673 1.00 76.50 83 ALA A CA 1
ATOM 573 C C . ALA A 1 83 ? -2.206 -2.686 29.234 1.00 76.50 83 ALA A C 1
ATOM 575 O O . ALA A 1 83 ? -1.436 -2.492 28.293 1.00 76.50 83 ALA A O 1
ATOM 576 N N . ALA A 1 84 ? -3.481 -3.063 29.088 1.00 76.12 84 ALA A N 1
ATOM 577 C CA . ALA A 1 84 ? -4.091 -3.357 27.796 1.00 76.12 84 ALA A CA 1
ATOM 578 C C . ALA A 1 84 ? -3.855 -2.187 26.832 1.00 76.12 84 ALA A C 1
ATOM 580 O O . ALA A 1 84 ? -4.308 -1.060 27.078 1.00 76.12 84 ALA A O 1
ATOM 581 N N . LYS A 1 85 ? -3.100 -2.440 25.758 1.00 82.75 85 LYS A N 1
ATOM 582 C CA . LYS A 1 85 ? -2.883 -1.447 24.709 1.00 82.75 85 LYS A CA 1
ATOM 583 C C . LYS A 1 85 ? -4.230 -1.178 24.052 1.00 82.75 85 LYS A C 1
ATOM 585 O O . LYS A 1 85 ? -4.992 -2.082 23.730 1.00 82.75 85 LYS A O 1
ATOM 590 N N . LYS A 1 86 ? -4.563 0.097 23.876 1.00 88.00 86 LYS A N 1
ATOM 591 C CA . LYS A 1 86 ? -5.831 0.470 23.256 1.00 88.00 86 LYS A CA 1
ATOM 592 C C . LYS A 1 86 ? -5.761 0.168 21.758 1.00 88.00 86 LYS A C 1
ATOM 594 O O . LYS A 1 86 ? -5.067 0.881 21.041 1.00 88.00 86 LYS A O 1
ATOM 599 N N . GLN A 1 87 ? -6.524 -0.827 21.303 1.00 94.81 87 GLN A N 1
ATOM 600 C CA . GLN A 1 87 ? -6.720 -1.135 19.883 1.00 94.81 87 GLN A CA 1
ATOM 601 C C . GLN A 1 87 ? -7.047 0.145 19.090 1.00 94.81 87 GLN A C 1
ATOM 603 O O . GLN A 1 87 ? -8.014 0.856 19.387 1.00 94.81 87 GLN A O 1
ATOM 608 N N . LYS A 1 88 ? -6.234 0.446 18.076 1.00 96.75 88 LYS A N 1
ATOM 609 C CA . LYS A 1 88 ? -6.340 1.655 17.248 1.00 96.75 88 LYS A CA 1
ATOM 610 C C . LYS A 1 88 ? -7.355 1.508 16.123 1.00 96.75 88 LYS A C 1
ATOM 612 O O . LYS A 1 88 ? -8.099 2.449 15.843 1.00 96.75 88 LYS A O 1
ATOM 617 N N . TYR A 1 89 ? -7.390 0.340 15.482 1.00 97.25 89 TYR A N 1
ATOM 618 C CA . TYR A 1 89 ? -8.302 0.050 14.376 1.00 97.25 89 TYR A CA 1
ATOM 619 C C . TYR A 1 89 ? -9.422 -0.880 14.844 1.00 97.25 89 TYR A C 1
ATOM 621 O O . TYR A 1 89 ? -9.125 -2.012 15.216 1.00 97.25 89 TYR A O 1
ATOM 629 N N . PRO A 1 90 ? -10.697 -0.452 14.837 1.00 97.25 90 PRO A N 1
ATOM 630 C CA . PRO A 1 90 ? -11.795 -1.286 15.313 1.00 97.25 90 PRO A CA 1
ATOM 631 C C . PRO A 1 90 ? -12.016 -2.502 14.405 1.00 97.25 90 PRO A C 1
ATOM 633 O O . PRO A 1 90 ? -11.641 -2.499 13.227 1.00 97.25 90 PRO A O 1
ATOM 636 N N . ASN A 1 91 ? -12.691 -3.519 14.935 1.00 97.69 91 ASN A N 1
ATOM 637 C CA . ASN A 1 91 ? -13.138 -4.663 14.143 1.00 97.69 91 ASN A CA 1
ATOM 638 C C . ASN A 1 91 ? -14.021 -4.209 12.964 1.00 97.69 91 ASN A C 1
ATOM 640 O O . ASN A 1 91 ? -14.649 -3.151 13.000 1.00 97.69 91 ASN A O 1
ATOM 644 N N . ASP A 1 92 ? -14.019 -5.006 11.898 1.00 97.94 92 ASP A N 1
ATOM 645 C CA . ASP A 1 92 ? -14.625 -4.738 10.589 1.00 97.94 92 ASP A CA 1
ATOM 646 C C . ASP A 1 92 ? -14.030 -3.548 9.810 1.00 97.94 92 ASP A C 1
ATOM 648 O O . ASP A 1 92 ? -14.547 -3.161 8.756 1.00 97.94 92 ASP A O 1
ATOM 652 N N . THR A 1 93 ? -12.892 -3.001 10.251 1.00 97.81 93 THR A N 1
ATOM 653 C CA . THR A 1 93 ? -12.113 -2.059 9.437 1.00 97.81 93 THR A CA 1
ATOM 654 C C . THR A 1 93 ? -11.678 -2.734 8.135 1.00 97.81 93 THR A C 1
ATOM 656 O O . THR A 1 93 ? -11.016 -3.772 8.151 1.00 97.81 93 THR A O 1
ATOM 659 N N . LEU A 1 94 ? -12.059 -2.147 6.996 1.00 97.44 94 LEU A N 1
ATOM 660 C CA . LEU A 1 94 ? -11.743 -2.673 5.667 1.00 97.44 94 LEU A CA 1
ATOM 661 C C . LEU A 1 94 ? -10.325 -2.297 5.243 1.00 97.44 94 LEU A C 1
ATOM 663 O O . LEU A 1 94 ? -9.976 -1.115 5.228 1.00 97.44 94 LEU A O 1
ATOM 667 N N . ILE A 1 95 ? -9.571 -3.288 4.778 1.00 97.12 95 ILE A N 1
ATOM 668 C CA . ILE A 1 95 ? -8.241 -3.107 4.199 1.00 97.12 95 ILE A CA 1
ATOM 669 C C . ILE A 1 95 ? -8.156 -3.725 2.800 1.00 97.12 95 ILE A C 1
ATOM 671 O O . ILE A 1 95 ? -8.959 -4.585 2.431 1.00 97.12 95 ILE A O 1
ATOM 675 N N . TYR A 1 96 ? -7.193 -3.258 2.005 1.00 95.94 96 TYR A N 1
ATOM 676 C CA . TYR A 1 96 ? -6.944 -3.742 0.647 1.00 95.94 96 TYR A CA 1
ATOM 677 C C . TYR A 1 96 ? -5.453 -4.022 0.482 1.00 95.94 96 TYR A C 1
ATOM 679 O O . TYR A 1 96 ? -4.658 -3.085 0.552 1.00 95.94 96 TYR A O 1
ATOM 687 N N . LYS A 1 97 ? -5.080 -5.284 0.253 1.00 96.00 97 LYS A N 1
ATOM 688 C CA . LYS A 1 97 ? -3.683 -5.713 0.088 1.00 96.00 97 LYS A CA 1
ATOM 689 C C . LYS A 1 97 ? -3.453 -6.225 -1.328 1.00 96.00 97 LYS A C 1
ATOM 691 O O . LYS A 1 97 ? -4.237 -7.014 -1.848 1.00 96.00 97 LYS A O 1
ATOM 696 N N . SER A 1 98 ? -2.393 -5.751 -1.971 1.00 93.62 98 SER A N 1
ATOM 697 C CA . SER A 1 98 ? -1.978 -6.248 -3.284 1.00 93.62 98 SER A CA 1
ATOM 698 C C . SER A 1 98 ? -0.921 -7.326 -3.096 1.00 93.62 98 SER A C 1
ATOM 700 O O . SER A 1 98 ? 0.119 -7.057 -2.500 1.00 93.62 98 SER A O 1
ATOM 702 N N . PHE A 1 99 ? -1.168 -8.516 -3.634 1.00 92.69 99 PHE A N 1
ATOM 703 C CA . PHE A 1 99 ? -0.199 -9.609 -3.649 1.00 92.69 99 PHE A CA 1
ATOM 704 C C . PHE A 1 99 ? 0.491 -9.678 -5.014 1.00 92.69 99 PHE A C 1
ATOM 706 O O . PHE A 1 99 ? -0.114 -9.379 -6.047 1.00 92.69 99 PHE A O 1
ATOM 713 N N . GLN A 1 100 ? 1.772 -10.049 -5.027 1.00 90.50 100 GLN A N 1
ATOM 714 C CA . GLN A 1 100 ? 2.513 -10.205 -6.278 1.00 90.50 100 GLN A CA 1
ATOM 715 C C . GLN A 1 100 ? 1.882 -11.316 -7.127 1.00 90.50 100 GLN A C 1
ATOM 717 O O . GLN A 1 100 ? 1.498 -12.358 -6.607 1.00 90.50 100 GLN A O 1
ATOM 722 N N . GLY A 1 101 ? 1.754 -11.072 -8.432 1.00 93.06 101 GLY A N 1
ATOM 723 C CA . GLY A 1 101 ? 1.107 -12.003 -9.364 1.00 93.06 101 GLY A CA 1
ATOM 724 C C . GLY A 1 101 ? -0.402 -11.805 -9.533 1.00 93.06 101 GLY A C 1
ATOM 725 O O . GLY A 1 101 ? -0.981 -12.407 -10.432 1.00 93.06 101 GLY A O 1
ATOM 726 N N . TYR A 1 102 ? -1.033 -10.920 -8.754 1.00 93.12 102 TYR A N 1
ATOM 727 C CA . TYR A 1 102 ? -2.460 -10.621 -8.877 1.00 93.12 102 TYR A CA 1
ATOM 728 C C . TYR A 1 102 ? -2.705 -9.188 -9.353 1.00 93.12 102 TYR A C 1
ATOM 730 O O . TYR A 1 102 ? -2.115 -8.230 -8.856 1.00 93.12 102 TYR A O 1
ATOM 738 N N . GLU A 1 103 ? -3.612 -9.028 -10.318 1.00 92.69 103 GLU A N 1
ATOM 739 C CA . GLU A 1 103 ? -3.953 -7.717 -10.888 1.00 92.69 103 GLU A CA 1
ATOM 740 C C . GLU A 1 103 ? -4.811 -6.868 -9.933 1.00 92.69 103 GLU A C 1
ATOM 742 O O . GLU A 1 103 ? -4.743 -5.636 -9.936 1.00 92.69 103 GLU A O 1
ATOM 747 N N . LYS A 1 104 ? -5.635 -7.521 -9.107 1.00 93.19 104 LYS A N 1
ATOM 748 C CA . LYS A 1 104 ? -6.595 -6.862 -8.217 1.00 93.19 104 LYS A CA 1
ATOM 749 C C . LYS A 1 104 ? -6.156 -6.987 -6.757 1.00 93.19 104 LYS A C 1
ATOM 751 O O . LYS A 1 104 ? -5.748 -8.072 -6.350 1.00 93.19 104 LYS A O 1
ATOM 756 N N . PRO A 1 105 ? -6.272 -5.911 -5.957 1.00 94.38 105 PRO A N 1
ATOM 757 C CA . PRO A 1 105 ? -6.049 -6.004 -4.524 1.00 94.38 105 PRO A CA 1
ATOM 758 C C . PRO A 1 105 ? -7.141 -6.856 -3.876 1.00 94.38 105 PRO A C 1
ATOM 760 O O . PRO A 1 105 ? -8.320 -6.747 -4.222 1.00 94.38 105 PRO A O 1
ATOM 763 N N . PHE A 1 106 ? -6.738 -7.661 -2.904 1.00 96.12 106 PHE A N 1
ATOM 764 C CA . PHE A 1 106 ? -7.621 -8.486 -2.101 1.00 96.12 106 PHE A CA 1
ATOM 765 C C . PHE A 1 106 ? -8.213 -7.648 -0.985 1.00 96.12 106 PHE A C 1
ATOM 767 O O . PHE A 1 106 ? -7.535 -6.820 -0.369 1.00 96.12 106 PHE A O 1
ATOM 774 N N . ARG A 1 107 ? -9.501 -7.858 -0.741 1.00 97.19 107 ARG A N 1
ATOM 775 C CA . ARG A 1 107 ? -10.241 -7.159 0.297 1.00 97.19 107 ARG A CA 1
ATOM 776 C C . ARG A 1 107 ? -10.213 -7.987 1.575 1.00 97.19 107 ARG A C 1
ATOM 778 O O . ARG A 1 107 ? -10.601 -9.150 1.573 1.00 97.19 107 ARG A O 1
ATOM 785 N N . GLY A 1 108 ? -9.755 -7.365 2.653 1.00 97.81 108 GLY A N 1
ATOM 786 C CA . GLY A 1 108 ? -9.715 -7.948 3.989 1.00 97.81 108 GLY A CA 1
ATOM 787 C C . GLY A 1 108 ? -10.473 -7.097 4.997 1.00 97.81 108 GLY A C 1
ATOM 788 O O . GLY A 1 108 ? -10.768 -5.921 4.752 1.00 97.81 108 GLY A O 1
ATOM 789 N N . LYS A 1 109 ? -10.793 -7.695 6.143 1.00 98.19 109 LYS A N 1
ATOM 790 C CA . LYS A 1 109 ? -11.367 -7.000 7.297 1.00 98.19 109 LYS A CA 1
ATOM 791 C C . LYS A 1 109 ? -10.631 -7.363 8.581 1.00 98.19 109 LYS A C 1
ATOM 793 O O . LYS A 1 109 ? -10.279 -8.524 8.778 1.00 98.19 109 LYS A O 1
ATOM 798 N N . VAL A 1 110 ? -10.443 -6.381 9.456 1.00 98.31 110 VAL A N 1
ATOM 799 C CA . VAL A 1 110 ? -9.931 -6.605 10.815 1.00 98.31 110 VAL A CA 1
ATOM 800 C C . VAL A 1 110 ? -10.964 -7.412 11.597 1.00 98.31 110 VAL A C 1
ATOM 802 O O . VAL A 1 110 ? -12.105 -6.977 11.730 1.00 98.31 110 VAL A O 1
ATOM 805 N N . VAL A 1 111 ? -10.595 -8.588 12.100 1.00 98.31 111 VAL A N 1
ATOM 806 C CA . VAL A 1 111 ? -11.485 -9.432 12.919 1.00 98.31 111 VAL A CA 1
ATOM 807 C C . VAL A 1 111 ? -11.132 -9.404 14.403 1.00 98.31 111 VAL A C 1
ATOM 809 O O . VAL A 1 111 ? -11.983 -9.724 15.229 1.00 98.31 111 VAL A O 1
ATOM 812 N N . GLY A 1 112 ? -9.912 -8.996 14.745 1.00 97.50 112 GLY A N 1
ATOM 813 C CA . GLY A 1 112 ? -9.463 -8.846 16.122 1.00 97.50 112 GLY A CA 1
ATOM 814 C C . GLY A 1 112 ? -8.060 -8.256 16.201 1.00 97.50 112 GLY A C 1
ATOM 815 O O . GLY A 1 112 ? -7.406 -8.048 15.178 1.00 97.50 112 GLY A O 1
ATOM 816 N N . TYR A 1 113 ? -7.623 -8.002 17.425 1.00 97.56 113 TYR A N 1
ATOM 817 C CA . TYR A 1 113 ? -6.284 -7.542 17.764 1.00 97.56 113 TYR A CA 1
ATOM 818 C C . TYR A 1 113 ? -5.768 -8.403 18.917 1.00 97.56 113 TYR A C 1
ATOM 820 O O . TYR A 1 113 ? -6.532 -8.710 19.837 1.00 97.56 113 TYR A O 1
ATOM 828 N N . ASP A 1 114 ? -4.524 -8.850 18.808 1.00 95.81 114 ASP A N 1
ATOM 829 C CA . ASP A 1 114 ? -3.855 -9.676 19.802 1.00 95.81 114 ASP A CA 1
ATOM 830 C C . ASP A 1 114 ? -2.850 -8.817 20.578 1.00 95.81 114 ASP A C 1
ATOM 832 O O . ASP A 1 114 ? -1.798 -8.431 20.061 1.00 95.81 114 ASP A O 1
ATOM 836 N N . ASP A 1 115 ? -3.203 -8.500 21.826 1.00 94.50 115 ASP A N 1
ATOM 837 C CA . ASP A 1 115 ? -2.395 -7.670 22.724 1.00 94.50 115 ASP A CA 1
ATOM 838 C C . ASP A 1 115 ? -1.040 -8.318 23.069 1.00 94.50 115 ASP A C 1
ATOM 840 O O . ASP A 1 115 ? -0.116 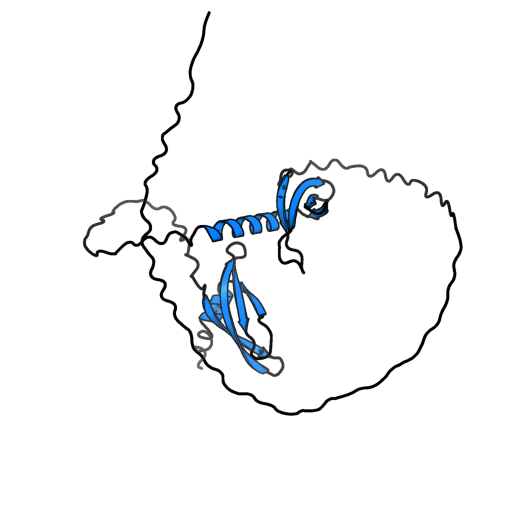-7.605 23.466 1.00 94.50 115 ASP A O 1
ATOM 844 N N . GLU A 1 116 ? -0.913 -9.649 22.956 1.00 91.44 116 GLU A N 1
ATOM 845 C CA . GLU A 1 116 ? 0.301 -10.382 23.339 1.00 91.44 116 GLU A CA 1
ATOM 846 C C . GLU A 1 116 ? 1.409 -10.220 22.294 1.00 91.44 116 GLU A C 1
ATOM 848 O O . GLU A 1 116 ? 2.582 -10.095 22.655 1.00 91.44 116 GLU A O 1
ATOM 853 N N . ILE A 1 117 ? 1.031 -10.183 21.014 1.00 94.00 117 ILE A N 1
ATOM 854 C CA . ILE A 1 117 ? 1.956 -10.077 19.877 1.00 94.00 117 ILE A CA 1
ATOM 855 C C . ILE A 1 117 ? 1.902 -8.722 19.158 1.00 94.00 117 ILE A C 1
ATOM 857 O O . ILE A 1 117 ? 2.674 -8.515 18.231 1.00 94.00 117 ILE A O 1
ATOM 861 N N . ASP A 1 118 ? 1.043 -7.793 19.596 1.00 95.56 118 ASP A N 1
ATOM 862 C CA . ASP A 1 118 ? 0.878 -6.453 18.998 1.00 95.56 118 ASP A CA 1
ATOM 863 C C . ASP A 1 118 ? 0.474 -6.505 17.509 1.00 95.56 118 ASP A C 1
ATOM 865 O O . ASP A 1 118 ? 0.915 -5.702 16.685 1.00 95.56 118 ASP A O 1
ATOM 869 N N . ALA A 1 119 ? -0.389 -7.467 17.157 1.00 97.38 119 ALA A N 1
ATOM 870 C CA . ALA A 1 119 ? -0.787 -7.726 15.775 1.00 97.38 119 ALA A CA 1
ATOM 871 C C . ALA A 1 119 ? -2.310 -7.760 15.591 1.00 97.38 119 ALA A C 1
ATOM 873 O O . ALA A 1 119 ? -3.083 -8.227 16.430 1.00 97.38 119 ALA A O 1
ATOM 874 N N . TYR A 1 120 ? -2.764 -7.277 14.440 1.00 98.19 120 TYR A N 1
ATOM 875 C CA . TYR A 1 120 ? -4.149 -7.334 13.995 1.00 98.19 120 TYR A CA 1
ATOM 876 C C . TYR A 1 120 ? -4.387 -8.593 13.175 1.00 98.19 120 TYR A C 1
ATOM 878 O O . TYR A 1 120 ? -3.713 -8.836 12.176 1.00 98.19 120 TYR A O 1
ATOM 886 N N . ARG A 1 121 ? -5.432 -9.344 13.522 1.00 98.31 121 ARG A N 1
ATOM 887 C CA . ARG A 1 121 ? -5.886 -10.469 12.709 1.00 98.31 121 ARG A CA 1
ATOM 888 C C . ARG A 1 121 ? -6.810 -9.967 11.609 1.00 98.31 121 ARG A C 1
ATOM 890 O O . ARG A 1 121 ? -7.867 -9.384 11.874 1.00 98.31 121 ARG A O 1
ATOM 897 N N . ILE A 1 122 ? -6.427 -10.227 10.369 1.00 98.44 122 ILE A N 1
ATOM 898 C CA . ILE A 1 122 ? -7.174 -9.890 9.163 1.00 98.44 122 ILE A CA 1
ATOM 899 C C . ILE A 1 122 ? -7.791 -11.159 8.596 1.00 98.44 122 ILE A C 1
ATOM 901 O O . ILE A 1 122 ? -7.116 -12.174 8.485 1.00 98.44 122 ILE A O 1
ATOM 905 N N . LYS A 1 123 ? -9.059 -11.084 8.184 1.00 98.50 123 LYS A N 1
ATOM 906 C CA . LYS A 1 123 ? -9.708 -12.125 7.382 1.00 98.50 123 LYS A CA 1
ATOM 907 C C . LYS A 1 123 ? -10.008 -11.614 5.977 1.00 98.50 123 LYS A C 1
ATOM 909 O O . LYS A 1 123 ? -10.671 -10.581 5.832 1.00 98.50 123 LYS A O 1
ATOM 914 N N . TYR A 1 124 ? -9.536 -12.332 4.966 1.00 98.12 124 TYR A N 1
ATOM 915 C CA . TYR A 1 124 ? -9.745 -12.025 3.552 1.00 98.12 124 TYR A CA 1
ATOM 916 C C . TYR A 1 124 ? -11.016 -12.694 2.996 1.00 98.12 124 TYR A C 1
ATOM 918 O O . TYR A 1 124 ? -11.667 -13.503 3.665 1.00 98.12 124 TYR A O 1
ATOM 926 N N . GLU A 1 125 ? -11.434 -12.293 1.790 1.00 97.19 125 GLU A N 1
ATOM 927 C CA . GLU A 1 125 ? -12.647 -12.809 1.123 1.00 97.19 125 GLU A CA 1
ATOM 928 C C . GLU A 1 125 ? -12.537 -14.287 0.693 1.00 97.19 125 GLU A C 1
ATOM 930 O O . GLU A 1 125 ? -13.560 -14.957 0.568 1.00 97.19 125 GLU A O 1
ATOM 935 N N . ASP A 1 126 ? -11.323 -14.812 0.526 1.00 96.06 126 ASP A N 1
ATOM 936 C CA . ASP A 1 126 ? -11.017 -16.227 0.251 1.00 96.06 126 ASP A CA 1
ATOM 937 C C . ASP A 1 126 ? -11.018 -17.111 1.511 1.00 96.06 126 ASP A C 1
ATOM 939 O O . ASP A 1 126 ? -10.828 -18.319 1.420 1.00 96.06 126 ASP A O 1
ATOM 943 N N . SER A 1 127 ? -11.354 -16.535 2.670 1.00 96.69 127 SER A N 1
ATOM 944 C CA . SER A 1 127 ? -11.319 -17.162 3.999 1.00 96.69 127 SER A CA 1
ATOM 945 C C . SER A 1 127 ? -9.931 -17.341 4.606 1.00 96.69 127 SER A C 1
ATOM 947 O O . SER A 1 127 ? -9.866 -17.780 5.759 1.00 96.69 127 SER A O 1
ATOM 949 N N . ASP A 1 128 ? -8.868 -16.920 3.922 1.00 97.69 128 ASP A N 1
ATOM 950 C CA . ASP A 1 128 ? -7.536 -16.894 4.512 1.00 97.69 128 ASP A CA 1
ATOM 951 C C . ASP A 1 128 ? -7.459 -15.821 5.598 1.00 97.69 128 ASP A C 1
ATOM 953 O O . ASP A 1 128 ? -8.200 -14.827 5.619 1.00 97.69 128 ASP A O 1
ATOM 957 N N . SER A 1 129 ? -6.590 -16.068 6.573 1.00 97.31 129 SER A N 1
ATOM 958 C CA . SER A 1 129 ? -6.345 -15.152 7.679 1.00 97.31 129 SER A CA 1
ATOM 959 C C . SER A 1 129 ? -4.853 -14.901 7.824 1.00 97.31 129 SER A C 1
ATOM 961 O O . SER A 1 129 ? -4.048 -15.813 7.674 1.00 97.31 129 SER A O 1
ATOM 963 N N . GLU A 1 130 ? -4.504 -13.656 8.111 1.00 97.88 130 GLU A N 1
ATOM 964 C CA . GLU A 1 130 ? -3.128 -13.185 8.261 1.00 97.88 130 GLU A CA 1
ATOM 965 C C . GLU A 1 130 ? -3.058 -12.271 9.485 1.00 97.88 130 GLU A C 1
ATOM 967 O O . GLU A 1 130 ? -4.044 -11.614 9.833 1.00 97.88 130 GLU A O 1
ATOM 972 N N . GLU A 1 131 ? -1.907 -12.239 10.143 1.00 98.19 131 GLU A N 1
ATOM 973 C CA . GLU A 1 131 ? -1.624 -11.342 11.262 1.00 98.19 131 GLU A CA 1
ATOM 974 C C . GLU A 1 131 ? -0.696 -10.235 10.751 1.00 98.19 131 GLU A C 1
ATOM 976 O O . GLU A 1 131 ? 0.300 -10.528 10.095 1.00 98.19 131 GLU A O 1
ATOM 981 N N . LEU A 1 132 ? -1.083 -8.975 10.964 1.00 98.00 132 LEU A N 1
ATOM 982 C CA . LEU A 1 132 ? -0.364 -7.789 10.488 1.00 98.00 132 LEU A CA 1
ATOM 983 C C . LEU A 1 132 ? -0.122 -6.816 11.635 1.00 98.00 132 LEU A C 1
ATOM 985 O O . LEU A 1 132 ? -1.029 -6.561 12.431 1.00 98.00 132 LEU A O 1
ATOM 989 N N . ASP A 1 133 ? 1.041 -6.184 11.649 1.00 97.44 133 ASP A N 1
ATOM 990 C CA . ASP A 1 133 ? 1.378 -5.193 12.669 1.00 97.44 133 ASP A CA 1
ATOM 991 C C . ASP A 1 133 ? 0.570 -3.896 12.474 1.00 97.44 133 ASP A C 1
ATOM 993 O O . ASP A 1 133 ? 0.051 -3.597 11.389 1.00 97.44 133 ASP A O 1
ATOM 997 N N . GLU A 1 134 ? 0.477 -3.069 13.522 1.00 96.38 134 GLU A N 1
ATOM 998 C CA . GLU A 1 134 ? -0.269 -1.802 13.468 1.00 96.38 134 GLU A CA 1
ATOM 999 C C . GLU A 1 134 ? 0.182 -0.896 12.303 1.00 96.38 134 GLU A C 1
ATOM 1001 O O . GLU A 1 134 ? -0.648 -0.271 11.628 1.00 96.38 134 GLU A O 1
ATOM 1006 N N . GLU A 1 135 ? 1.491 -0.831 12.046 1.00 96.06 135 GLU A N 1
ATOM 1007 C CA . GLU A 1 135 ? 2.068 -0.008 10.980 1.00 96.06 135 GLU A CA 1
ATOM 1008 C C . GLU A 1 135 ? 1.651 -0.495 9.587 1.00 96.06 135 GLU A C 1
ATOM 1010 O O . GLU A 1 135 ? 1.280 0.311 8.725 1.00 96.06 135 GLU A O 1
ATOM 1015 N N . GLU A 1 136 ? 1.637 -1.812 9.373 1.00 96.75 136 GLU A N 1
ATOM 1016 C CA . GLU A 1 136 ? 1.227 -2.419 8.109 1.00 96.75 136 GLU A CA 1
ATOM 1017 C C . GLU A 1 136 ? -0.251 -2.155 7.820 1.00 96.75 136 GLU A C 1
ATOM 1019 O O . GLU A 1 136 ? -0.603 -1.707 6.721 1.00 96.75 136 GLU A O 1
ATOM 1024 N N . VAL A 1 137 ? -1.118 -2.333 8.823 1.00 97.44 137 VAL A N 1
ATOM 1025 C CA . VAL A 1 137 ? -2.546 -1.991 8.717 1.00 97.44 137 VAL A CA 1
ATOM 1026 C C . VAL A 1 137 ? -2.719 -0.508 8.371 1.00 97.44 137 VAL A C 1
ATOM 1028 O O . VAL A 1 137 ? -3.513 -0.158 7.487 1.00 97.44 137 VAL A O 1
ATOM 1031 N N . GLY A 1 138 ? -1.935 0.373 9.000 1.00 96.12 138 GLY A N 1
ATOM 1032 C CA . GLY A 1 138 ? -1.919 1.806 8.712 1.00 96.12 138 GLY A CA 1
ATOM 1033 C C . GLY A 1 138 ? -1.554 2.131 7.260 1.00 96.12 138 GLY A C 1
ATOM 1034 O O . GLY A 1 138 ? -2.247 2.919 6.607 1.00 96.12 138 GLY A O 1
ATOM 1035 N N . MET A 1 139 ? -0.519 1.487 6.715 1.00 93.12 139 MET A N 1
ATOM 1036 C CA . MET A 1 139 ? -0.114 1.663 5.316 1.00 93.12 139 MET A CA 1
ATOM 1037 C C . MET A 1 139 ? -1.201 1.208 4.332 1.00 93.12 139 MET A C 1
ATOM 1039 O O . MET A 1 139 ? -1.485 1.904 3.350 1.00 93.12 139 MET A O 1
ATOM 1043 N N . LEU A 1 140 ? -1.847 0.068 4.596 1.00 95.06 140 LEU A N 1
ATOM 1044 C CA . LEU A 1 140 ? -2.913 -0.459 3.736 1.00 95.06 140 LEU A CA 1
ATOM 1045 C C . LEU A 1 140 ? -4.151 0.455 3.725 1.00 95.06 140 LEU A C 1
ATOM 1047 O O . LEU A 1 140 ? -4.770 0.654 2.674 1.00 95.06 140 LEU A O 1
ATOM 1051 N N . LEU A 1 141 ? -4.478 1.082 4.859 1.00 93.50 141 LEU A N 1
ATOM 1052 C CA . LEU A 1 141 ? -5.569 2.057 4.961 1.00 93.50 141 LEU A CA 1
ATOM 1053 C C . LEU A 1 141 ? -5.293 3.341 4.171 1.00 93.50 141 LEU A C 1
ATOM 1055 O O . LEU A 1 141 ? -6.188 3.851 3.489 1.00 93.50 141 LEU A O 1
ATOM 1059 N N . LEU A 1 142 ? -4.060 3.851 4.210 1.00 86.44 142 LEU A N 1
ATOM 1060 C CA . LEU A 1 142 ? -3.672 5.051 3.461 1.00 86.44 142 LEU A CA 1
ATOM 1061 C C . LEU A 1 142 ? -3.807 4.837 1.946 1.00 86.44 142 LEU A C 1
ATOM 1063 O O . LEU A 1 142 ? -4.393 5.671 1.246 1.00 86.44 142 LEU A O 1
ATOM 1067 N N . ASN A 1 143 ? -3.373 3.678 1.447 1.00 80.06 143 ASN A N 1
ATOM 1068 C CA . ASN A 1 143 ? -3.476 3.324 0.028 1.00 80.06 143 ASN A CA 1
ATOM 1069 C C . ASN A 1 143 ? -4.938 3.278 -0.466 1.00 80.06 143 ASN A C 1
ATOM 1071 O O . ASN A 1 143 ? -5.241 3.674 -1.600 1.00 80.06 143 ASN A O 1
ATOM 1075 N N . ALA A 1 144 ? -5.877 2.869 0.394 1.00 79.19 144 ALA A N 1
ATOM 1076 C CA . ALA A 1 144 ? -7.304 2.826 0.071 1.00 79.19 144 ALA A CA 1
ATOM 1077 C C . ALA A 1 144 ? -7.949 4.222 -0.061 1.00 79.19 144 ALA A C 1
ATOM 1079 O O . ALA A 1 144 ? -8.944 4.388 -0.773 1.00 79.19 144 ALA A O 1
ATOM 1080 N N . VAL A 1 145 ? -7.400 5.247 0.600 1.00 76.31 145 VAL A N 1
ATOM 1081 C CA . VAL A 1 145 ? -7.899 6.631 0.504 1.00 76.31 145 VAL A CA 1
ATOM 1082 C C . VAL A 1 145 ? -7.423 7.299 -0.787 1.00 76.31 145 VAL A C 1
ATOM 1084 O O . VAL A 1 145 ? -8.208 7.973 -1.464 1.00 76.31 145 VAL A O 1
ATOM 1087 N N . VAL A 1 146 ? -6.164 7.067 -1.173 1.00 69.88 146 VAL A N 1
ATOM 1088 C CA . VAL A 1 146 ? -5.547 7.659 -2.375 1.00 69.88 146 VAL A CA 1
ATOM 1089 C C . VAL A 1 146 ? -6.326 7.292 -3.644 1.00 69.88 146 VAL A C 1
ATOM 1091 O O . VAL A 1 146 ? -6.570 8.139 -4.509 1.00 69.88 146 VAL A O 1
ATOM 1094 N N . THR A 1 147 ? -6.816 6.056 -3.737 1.00 60.50 147 THR A N 1
ATOM 1095 C CA . THR A 1 147 ? -7.569 5.580 -4.909 1.00 60.50 147 THR A CA 1
ATOM 1096 C C . THR A 1 147 ? -8.947 6.238 -5.064 1.00 60.50 147 THR A C 1
ATOM 1098 O O . THR A 1 147 ? -9.409 6.433 -6.192 1.00 60.50 147 THR A O 1
ATOM 1101 N N . LYS A 1 148 ? -9.599 6.666 -3.973 1.00 62.31 148 LYS A N 1
ATOM 1102 C CA . LYS A 1 148 ? -10.941 7.283 -4.023 1.00 62.31 148 LYS A CA 1
ATOM 1103 C C . LYS A 1 148 ? -10.927 8.743 -4.484 1.00 62.31 148 LYS A C 1
ATOM 1105 O O . LYS A 1 148 ? -11.901 9.196 -5.092 1.00 62.31 148 LYS A O 1
ATOM 1110 N N . ASN A 1 149 ? -9.838 9.475 -4.249 1.00 56.47 149 ASN A N 1
ATOM 1111 C CA . ASN A 1 149 ? -9.761 10.904 -4.577 1.00 56.47 149 ASN A CA 1
ATOM 1112 C C . ASN A 1 149 ? -9.376 11.183 -6.039 1.00 56.47 149 ASN A C 1
ATOM 1114 O O . ASN A 1 149 ? -9.680 12.256 -6.557 1.00 56.47 149 ASN A O 1
ATOM 1118 N N . SER A 1 150 ? -8.802 10.209 -6.749 1.00 54.56 150 SER A N 1
ATOM 1119 C CA . SER A 1 150 ? -8.372 10.392 -8.144 1.00 54.56 150 SER A CA 1
ATOM 1120 C C . SER A 1 150 ? -9.536 10.444 -9.155 1.00 54.56 150 SER A C 1
ATOM 1122 O O . SER A 1 150 ? -9.399 10.986 -10.250 1.00 54.56 150 SER A O 1
ATOM 1124 N N . LYS A 1 151 ? -10.730 9.944 -8.798 1.00 54.53 151 LYS A N 1
ATOM 1125 C CA . LYS A 1 151 ? -11.856 9.795 -9.745 1.00 54.53 151 LYS A CA 1
ATOM 1126 C C . LYS A 1 151 ? -12.833 10.977 -9.832 1.00 54.53 151 LYS A C 1
ATOM 1128 O O . LYS A 1 151 ? -13.735 10.927 -10.661 1.00 54.53 151 LYS A O 1
ATOM 1133 N N . ARG A 1 152 ? -12.694 12.037 -9.021 1.00 54.78 152 ARG A N 1
ATOM 1134 C CA . ARG A 1 152 ? -13.689 13.138 -8.990 1.00 54.78 152 ARG A CA 1
ATOM 1135 C C . ARG A 1 152 ? -13.377 14.360 -9.861 1.00 54.78 152 ARG A C 1
ATOM 1137 O O . ARG A 1 152 ? -14.262 15.191 -10.028 1.00 54.78 152 ARG A O 1
ATOM 1144 N N . ASN A 1 153 ? -12.198 14.460 -10.478 1.00 54.88 153 ASN A N 1
ATOM 1145 C CA . ASN A 1 153 ? -11.799 15.689 -11.186 1.00 54.88 153 ASN A CA 1
ATOM 1146 C C . ASN A 1 153 ? -11.854 15.626 -12.724 1.00 54.88 153 ASN A C 1
ATOM 1148 O O . ASN A 1 153 ? -11.530 16.616 -13.372 1.00 54.88 153 ASN A O 1
ATOM 1152 N N . SER A 1 154 ? -12.290 14.523 -13.342 1.00 49.59 154 SER A N 1
ATOM 1153 C CA . SER A 1 154 ? -12.286 14.387 -14.814 1.00 49.59 154 SER A CA 1
ATOM 1154 C C . SER A 1 154 ? -13.632 14.639 -15.510 1.00 49.59 154 SER A C 1
ATOM 1156 O O . SER A 1 154 ? -13.685 14.597 -16.735 1.00 49.59 154 SER A O 1
ATOM 1158 N N . ALA A 1 155 ? -14.710 14.954 -14.782 1.00 54.28 155 ALA A N 1
ATOM 1159 C CA . ALA A 1 155 ? -16.053 15.095 -15.370 1.00 54.28 155 ALA A CA 1
ATOM 1160 C C . ALA A 1 155 ? -16.701 16.488 -15.226 1.00 54.28 155 ALA A C 1
ATOM 1162 O O . ALA A 1 155 ? -17.885 16.646 -15.516 1.00 54.28 155 ALA A O 1
ATOM 1163 N N . ALA A 1 156 ? -15.952 17.520 -14.826 1.00 55.12 156 ALA A N 1
ATOM 1164 C CA . ALA A 1 156 ? -16.454 18.896 -14.748 1.00 55.12 156 ALA A CA 1
ATOM 1165 C C . ALA A 1 156 ? -15.825 19.796 -15.821 1.00 55.12 156 ALA A C 1
ATOM 1167 O O . ALA A 1 156 ? -15.305 20.875 -15.550 1.00 55.12 156 ALA A O 1
ATOM 1168 N N . GLY A 1 157 ? -15.917 19.365 -17.079 1.00 59.22 157 GLY A N 1
ATOM 1169 C CA . GLY A 1 157 ? -15.838 20.286 -18.203 1.00 59.22 157 GLY A CA 1
ATOM 1170 C C . GLY A 1 157 ? -17.062 21.199 -18.197 1.00 59.22 157 GLY A C 1
ATOM 1171 O O . GLY A 1 157 ? -18.137 20.808 -18.649 1.00 59.22 157 GLY A O 1
ATOM 1172 N N . LYS A 1 158 ? -16.915 22.437 -17.716 1.00 55.28 158 LYS A N 1
ATOM 1173 C CA . LYS A 1 158 ? -17.870 23.502 -18.039 1.00 55.28 158 LYS A CA 1
ATOM 1174 C C . LYS A 1 158 ? -17.180 24.852 -18.191 1.00 55.28 158 LYS A C 1
ATOM 1176 O O . LYS A 1 158 ? -17.040 25.616 -17.246 1.00 55.28 158 LYS A O 1
ATOM 1181 N N . ARG A 1 159 ? -16.779 25.094 -19.444 1.00 58.72 159 ARG A N 1
ATOM 1182 C CA . ARG A 1 159 ? -16.698 26.383 -20.151 1.00 58.72 159 ARG A CA 1
ATOM 1183 C C . ARG A 1 159 ? -17.031 27.590 -19.265 1.00 58.72 159 ARG A C 1
ATOM 1185 O O . ARG A 1 159 ? -18.207 27.899 -19.070 1.00 58.72 159 ARG A O 1
ATOM 1192 N N . ARG A 1 160 ? -16.008 28.326 -18.837 1.00 52.91 160 ARG A N 1
ATOM 1193 C CA . ARG A 1 160 ? -16.135 29.766 -18.615 1.00 52.91 160 ARG A CA 1
ATOM 1194 C C . ARG A 1 160 ? -15.288 30.468 -19.664 1.00 52.91 160 ARG A C 1
ATOM 1196 O O . ARG A 1 160 ? -14.070 30.365 -19.675 1.00 52.91 160 ARG A O 1
ATOM 1203 N N . LYS A 1 161 ? -16.016 31.067 -20.604 1.00 57.69 161 LYS A N 1
ATOM 1204 C CA . LYS A 1 161 ? -15.563 32.076 -21.551 1.00 57.69 161 LYS A CA 1
ATOM 1205 C C . LYS A 1 161 ? -15.054 33.245 -20.705 1.00 57.69 161 LYS A C 1
ATOM 1207 O O . LYS A 1 161 ? -15.835 33.800 -19.937 1.00 57.69 161 LYS A O 1
ATOM 1212 N N . SER A 1 162 ? -13.758 33.521 -20.770 1.00 48.41 162 SER A N 1
ATOM 1213 C CA . SER A 1 162 ? -13.162 34.739 -20.235 1.00 48.41 162 SER A CA 1
ATOM 1214 C C . SER A 1 162 ? -13.642 35.901 -21.094 1.00 48.41 162 SER A C 1
ATOM 1216 O O . SER A 1 162 ? -13.319 35.970 -22.279 1.00 48.41 162 SER A O 1
ATOM 1218 N N . THR A 1 163 ? -14.464 36.759 -20.504 1.00 47.91 163 THR A N 1
ATOM 1219 C CA . THR A 1 163 ? -14.586 38.150 -20.930 1.00 47.91 163 THR A CA 1
ATOM 1220 C C . THR A 1 163 ? -13.796 38.945 -19.910 1.00 47.91 163 THR A C 1
ATOM 1222 O O . THR A 1 163 ? -14.106 38.946 -18.720 1.00 47.91 163 THR A O 1
ATOM 1225 N N . GLU A 1 164 ? -12.688 39.447 -20.418 1.00 66.88 164 GLU A N 1
ATOM 1226 C CA . GLU A 1 164 ? -11.847 40.518 -19.922 1.00 66.88 164 GLU A CA 1
ATOM 1227 C C . GLU A 1 164 ? -12.710 41.775 -19.753 1.00 66.88 164 GLU A C 1
ATOM 1229 O O . GLU A 1 164 ? -13.485 42.074 -20.657 1.00 66.88 164 GLU A O 1
ATOM 1234 N N . GLU A 1 165 ? -12.668 42.386 -18.566 1.00 55.59 165 GLU A N 1
ATOM 1235 C CA . GLU A 1 165 ? -12.685 43.838 -18.307 1.00 55.59 165 GLU A CA 1
ATOM 1236 C C . GLU A 1 165 ? -13.056 44.136 -16.840 1.00 55.59 165 GLU A C 1
ATOM 1238 O O . GLU A 1 165 ? -14.043 43.647 -16.290 1.00 55.59 165 GLU A O 1
ATOM 1243 N N . ASP A 1 166 ? -12.192 44.964 -16.254 1.00 48.53 166 ASP A N 1
ATOM 1244 C CA . ASP A 1 166 ? -12.434 45.965 -15.222 1.00 48.53 166 ASP A CA 1
ATOM 1245 C C . ASP A 1 166 ? -12.553 45.603 -13.729 1.00 48.53 166 ASP A C 1
ATOM 1247 O O . ASP A 1 166 ? -13.581 45.223 -13.181 1.00 48.53 166 ASP A O 1
ATOM 1251 N N . ASN A 1 167 ? -11.433 45.932 -13.074 1.00 59.22 167 ASN A N 1
ATOM 1252 C CA . ASN A 1 167 ? -11.315 46.954 -12.035 1.00 59.22 167 ASN A CA 1
ATOM 1253 C C . ASN A 1 167 ? -11.870 46.690 -10.628 1.00 59.22 167 ASN A C 1
ATOM 1255 O O . ASN A 1 167 ? -13.064 46.591 -10.374 1.00 59.22 167 ASN A O 1
ATOM 1259 N N . ASN A 1 168 ? -10.919 46.861 -9.704 1.00 62.34 168 ASN A N 1
ATOM 1260 C CA . ASN A 1 168 ? -11.072 47.353 -8.341 1.00 62.34 168 ASN A CA 1
ATOM 1261 C C . ASN A 1 168 ? -11.297 46.306 -7.242 1.00 62.34 168 ASN A C 1
ATOM 1263 O O . ASN A 1 168 ? -12.420 45.991 -6.861 1.00 62.34 168 ASN A O 1
ATOM 1267 N N . CYS A 1 169 ? -10.186 45.891 -6.629 1.00 38.16 169 CYS A N 1
ATOM 1268 C CA . CYS A 1 169 ? -10.187 45.362 -5.270 1.00 38.16 169 CYS A CA 1
ATOM 1269 C C . CYS A 1 169 ? -9.125 46.099 -4.445 1.00 38.16 169 CYS A C 1
ATOM 1271 O O . CYS A 1 169 ? -7.969 45.686 -4.377 1.00 38.16 169 CYS A O 1
ATOM 1273 N N . ASN A 1 170 ? -9.544 47.198 -3.817 1.00 61.78 170 ASN A N 1
ATOM 1274 C CA . ASN A 1 170 ? -8.911 47.745 -2.623 1.00 61.78 170 ASN A CA 1
ATOM 1275 C C . ASN A 1 170 ? -9.098 46.753 -1.461 1.00 61.78 170 ASN A C 1
ATOM 1277 O O . ASN A 1 170 ? -10.231 46.422 -1.109 1.00 61.78 170 ASN A O 1
ATOM 1281 N N . CYS A 1 171 ? -8.006 46.298 -0.849 1.00 36.75 171 CYS A N 1
ATOM 1282 C CA . CYS A 1 171 ? -8.055 45.539 0.398 1.00 36.75 171 CYS A CA 1
ATOM 1283 C C . CYS A 1 171 ? -6.899 45.929 1.330 1.00 36.75 171 CYS A C 1
ATOM 1285 O O . CYS A 1 171 ? -5.927 45.193 1.489 1.00 36.75 171 CYS A O 1
ATOM 1287 N N . ASN A 1 172 ? -7.056 47.081 1.989 1.00 59.12 172 ASN A N 1
ATOM 1288 C CA . ASN A 1 172 ? -6.371 47.406 3.239 1.00 59.12 172 ASN A CA 1
ATOM 1289 C C . ASN A 1 172 ? -7.179 46.861 4.424 1.00 59.12 172 ASN A C 1
ATOM 1291 O O . ASN A 1 172 ? -8.147 47.489 4.842 1.00 59.12 172 ASN A O 1
ATOM 1295 N N . ASN A 1 173 ? -6.797 45.678 4.911 1.00 55.81 173 ASN A N 1
ATOM 1296 C CA . ASN A 1 173 ? -6.802 45.243 6.319 1.00 55.81 173 ASN A CA 1
ATOM 1297 C C . ASN A 1 173 ? -6.905 43.721 6.394 1.00 55.81 173 ASN A C 1
ATOM 1299 O O . ASN A 1 173 ? -7.976 43.172 6.157 1.00 55.81 173 ASN A O 1
ATOM 1303 N N . SER A 1 174 ? -5.831 43.050 6.816 1.00 44.88 174 SER A N 1
ATOM 1304 C CA . SER A 1 174 ? -5.950 41.941 7.770 1.00 44.88 174 SER A CA 1
ATOM 1305 C C . SER A 1 174 ? -4.568 41.505 8.261 1.00 44.88 174 SER A C 1
ATOM 1307 O O . SER A 1 174 ? -3.821 40.817 7.569 1.00 44.88 174 SER A O 1
ATOM 1309 N N . ASN A 1 175 ? -4.232 42.013 9.439 1.00 54.81 175 ASN A N 1
ATOM 1310 C CA . ASN A 1 175 ? -3.599 41.358 10.579 1.00 54.81 175 ASN A CA 1
ATOM 1311 C C . ASN A 1 175 ? -2.891 40.025 10.284 1.00 54.81 175 ASN A C 1
ATOM 1313 O O . ASN A 1 175 ? -3.514 38.973 10.130 1.00 54.81 175 ASN A O 1
ATOM 1317 N N . ASP A 1 176 ? -1.565 40.132 10.265 1.00 54.62 176 ASP A N 1
ATOM 1318 C CA . ASP A 1 176 ? -0.574 39.181 10.766 1.00 54.62 176 ASP A CA 1
ATOM 1319 C C . ASP A 1 176 ? -1.141 37.845 11.277 1.00 54.62 176 ASP A C 1
ATOM 1321 O O . ASP A 1 176 ? -1.412 37.626 12.455 1.00 54.62 176 ASP A O 1
ATOM 1325 N N . THR A 1 177 ? -1.360 36.943 10.328 1.00 46.34 177 THR A N 1
ATOM 1326 C CA . THR A 1 177 ? -1.503 35.515 10.575 1.00 46.34 177 THR A CA 1
ATOM 1327 C C . THR A 1 177 ? -0.282 34.905 9.928 1.00 46.34 177 THR A C 1
ATOM 1329 O O . THR A 1 177 ? -0.128 35.045 8.713 1.00 46.34 177 THR A O 1
ATOM 1332 N N . THR A 1 178 ? 0.580 34.263 10.716 1.00 56.16 178 THR A N 1
ATOM 1333 C CA . THR A 1 178 ? 1.743 33.498 10.260 1.00 56.16 178 THR A CA 1
ATOM 1334 C C . THR A 1 178 ? 1.330 32.595 9.101 1.00 56.16 178 THR A C 1
ATOM 1336 O O . THR A 1 178 ? 0.804 31.494 9.276 1.00 56.16 178 THR A O 1
ATOM 1339 N N . ARG A 1 179 ? 1.513 33.102 7.879 1.00 48.72 179 ARG A N 1
ATOM 1340 C CA . ARG A 1 179 ? 1.274 32.371 6.647 1.00 48.72 179 ARG A CA 1
ATOM 1341 C C . ARG A 1 179 ? 2.383 31.345 6.599 1.00 48.72 179 ARG A C 1
ATOM 1343 O O . ARG A 1 179 ? 3.472 31.633 6.117 1.00 48.72 179 ARG A O 1
ATOM 1350 N N . GLN A 1 180 ? 2.102 30.138 7.087 1.00 48.62 180 GLN A N 1
ATOM 1351 C CA . GLN A 1 180 ? 2.773 28.972 6.548 1.00 48.62 180 GLN A CA 1
ATOM 1352 C C . GLN A 1 180 ? 2.514 29.033 5.049 1.00 48.62 180 GLN A C 1
ATOM 1354 O O . GLN A 1 180 ? 1.412 28.739 4.575 1.00 48.62 180 GLN A O 1
ATOM 1359 N N . PHE A 1 181 ? 3.498 29.548 4.316 1.00 48.91 181 PHE A N 1
ATOM 1360 C CA . PHE A 1 181 ? 3.541 29.452 2.879 1.00 48.91 181 PHE A CA 1
ATOM 1361 C C . PHE A 1 181 ? 3.506 27.957 2.613 1.00 48.91 181 PHE A C 1
ATOM 1363 O O . PHE A 1 181 ? 4.527 27.282 2.677 1.00 48.91 181 PHE A O 1
ATOM 1370 N N . LYS A 1 182 ? 2.304 27.424 2.370 1.00 55.75 182 LYS A N 1
ATOM 1371 C CA . LYS A 1 182 ? 2.130 26.152 1.689 1.00 55.75 182 LYS A CA 1
ATOM 1372 C C . LYS A 1 182 ? 2.780 26.371 0.336 1.00 55.75 182 LYS A C 1
ATOM 1374 O O . LYS A 1 182 ? 2.119 26.833 -0.597 1.00 55.75 182 LYS A O 1
ATOM 1379 N N . GLN A 1 183 ? 4.093 26.153 0.275 1.00 61.91 183 GLN A N 1
ATOM 1380 C CA . GLN A 1 183 ? 4.835 26.064 -0.961 1.00 61.91 183 GLN A CA 1
ATOM 1381 C C . GLN A 1 183 ? 4.070 25.037 -1.772 1.00 61.91 183 GLN A C 1
ATOM 1383 O O . GLN A 1 183 ? 3.981 23.864 -1.413 1.00 61.91 183 GLN A O 1
ATOM 1388 N N . LYS A 1 184 ? 3.373 25.524 -2.797 1.00 66.44 184 LYS A N 1
ATOM 1389 C CA . LYS A 1 184 ? 2.663 24.648 -3.711 1.00 66.44 184 LYS A CA 1
ATOM 1390 C C . LYS A 1 184 ? 3.746 23.776 -4.321 1.00 66.44 184 LYS A C 1
ATOM 1392 O O . LYS A 1 184 ? 4.606 24.311 -5.017 1.00 66.44 184 LYS A O 1
ATOM 1397 N N . SER A 1 185 ? 3.717 22.479 -4.020 1.00 64.75 185 SER A N 1
ATOM 1398 C CA . SER A 1 185 ? 4.658 21.523 -4.590 1.00 64.75 185 SER A CA 1
ATOM 1399 C C . SER A 1 185 ? 4.680 21.739 -6.105 1.00 64.75 185 SER A C 1
ATOM 1401 O O . SER A 1 185 ? 3.602 21.799 -6.719 1.00 64.75 185 SER A O 1
ATOM 1403 N N . PRO A 1 186 ? 5.856 21.954 -6.712 1.00 72.94 186 PRO A N 1
ATOM 1404 C CA . PRO A 1 186 ? 5.906 22.306 -8.116 1.00 72.94 186 PRO A CA 1
ATOM 1405 C C . PRO A 1 186 ? 5.320 21.158 -8.941 1.00 72.94 186 PRO A C 1
ATOM 1407 O O . PRO A 1 186 ? 5.580 19.983 -8.694 1.00 72.94 186 PRO A O 1
ATOM 1410 N N . ASN A 1 187 ? 4.475 21.486 -9.916 1.00 83.94 187 ASN A N 1
ATOM 1411 C CA . ASN A 1 187 ? 3.823 20.468 -10.730 1.00 83.94 187 ASN A CA 1
ATOM 1412 C C . ASN A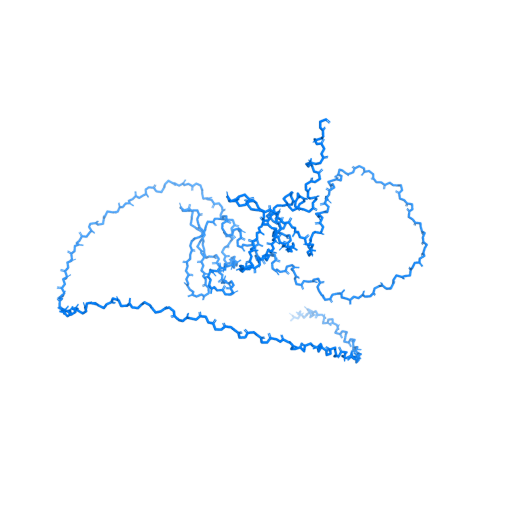 1 187 ? 4.804 19.942 -11.790 1.00 83.94 187 ASN A C 1
ATOM 1414 O O . ASN A 1 187 ? 4.944 20.523 -12.871 1.00 83.94 187 ASN A O 1
ATOM 1418 N N . TYR A 1 188 ? 5.502 18.854 -11.464 1.00 83.38 188 TYR A N 1
ATOM 1419 C CA . TYR A 1 188 ? 6.429 18.177 -12.375 1.00 83.38 188 TYR A CA 1
ATOM 1420 C C . TYR A 1 188 ? 5.782 17.052 -13.195 1.00 83.38 188 TYR A C 1
ATOM 1422 O O . TYR A 1 188 ? 6.441 16.462 -14.048 1.00 83.38 188 TYR A O 1
ATOM 1430 N N . LYS A 1 189 ? 4.492 16.763 -12.989 1.00 84.19 189 LYS A N 1
ATOM 1431 C CA . LYS A 1 189 ? 3.806 15.656 -13.663 1.00 84.19 189 LYS A CA 1
ATOM 1432 C C . LYS A 1 189 ? 3.866 15.808 -15.186 1.00 84.19 189 LYS A C 1
ATOM 1434 O O . LYS A 1 189 ? 3.454 16.827 -15.735 1.00 84.19 189 LYS A O 1
ATOM 1439 N N . GLY A 1 190 ? 4.318 14.755 -15.861 1.00 83.25 190 GLY A N 1
ATOM 1440 C CA . GLY A 1 190 ? 4.434 14.674 -17.316 1.00 83.25 190 GLY A CA 1
ATOM 1441 C C . GLY A 1 190 ? 5.674 15.353 -17.894 1.00 83.25 190 GLY A C 1
ATOM 1442 O O . GLY A 1 190 ? 5.848 15.327 -19.110 1.00 83.25 190 GLY A O 1
ATOM 1443 N N . LYS A 1 191 ? 6.540 15.952 -17.066 1.00 87.56 191 LYS A N 1
ATOM 1444 C CA . LYS A 1 191 ? 7.813 16.493 -17.548 1.00 87.56 191 LYS A CA 1
ATOM 1445 C C . LYS A 1 191 ? 8.802 15.359 -17.812 1.00 87.56 191 LYS A C 1
ATOM 1447 O O . LYS A 1 191 ? 8.820 14.355 -17.098 1.00 87.56 191 LYS A O 1
ATOM 1452 N N . MET A 1 192 ? 9.606 15.539 -18.856 1.00 87.06 192 MET A N 1
ATOM 1453 C CA . MET A 1 192 ? 10.705 14.637 -19.178 1.00 87.06 192 MET A CA 1
ATOM 1454 C C . MET A 1 192 ? 11.905 14.948 -18.290 1.00 87.06 192 MET A C 1
ATOM 1456 O O . MET A 1 192 ? 12.248 16.113 -18.102 1.00 87.06 192 MET A O 1
ATOM 1460 N N . VAL A 1 193 ? 12.544 13.900 -17.794 1.00 88.75 193 VAL A N 1
ATOM 1461 C CA . VAL A 1 193 ? 13.800 13.950 -17.047 1.00 88.75 193 VAL A CA 1
ATOM 1462 C C . VAL A 1 193 ? 14.857 13.132 -17.764 1.00 88.75 193 VAL A C 1
ATOM 1464 O O . VAL A 1 193 ? 14.541 12.149 -18.435 1.00 88.75 193 VAL A O 1
ATOM 1467 N N . LYS A 1 194 ? 16.116 13.539 -17.616 1.00 87.81 194 LYS A N 1
ATOM 1468 C CA . LYS A 1 194 ? 17.269 12.835 -18.167 1.00 87.81 194 LYS A CA 1
ATOM 1469 C C . LYS A 1 194 ? 18.254 12.552 -17.038 1.00 87.81 194 LYS A C 1
ATOM 1471 O O . LYS A 1 194 ? 18.851 13.485 -16.516 1.00 87.81 194 LYS A O 1
ATOM 1476 N N . LYS A 1 195 ? 18.411 11.285 -16.665 1.00 85.62 195 LYS A N 1
ATOM 1477 C CA . LYS A 1 195 ? 19.360 10.839 -15.639 1.00 85.62 195 LYS A CA 1
ATOM 1478 C C . LYS A 1 195 ? 20.570 10.221 -16.326 1.00 85.62 195 LYS A C 1
ATOM 1480 O O . LYS A 1 195 ? 20.418 9.254 -17.066 1.00 85.62 195 LYS A O 1
ATOM 1485 N N . THR A 1 196 ? 21.760 10.759 -16.094 1.00 84.56 196 THR A N 1
ATOM 1486 C CA . THR A 1 196 ? 23.001 10.175 -16.616 1.00 84.56 196 THR A CA 1
ATOM 1487 C C . THR A 1 196 ? 23.597 9.248 -15.564 1.00 84.56 196 THR A C 1
ATOM 1489 O O . THR A 1 196 ? 23.828 9.660 -14.432 1.00 84.56 196 THR A O 1
ATOM 1492 N N . ILE A 1 197 ? 23.851 7.994 -15.932 1.00 83.00 197 ILE A N 1
ATOM 1493 C CA . ILE A 1 197 ? 24.526 7.008 -15.086 1.00 83.00 197 ILE A CA 1
ATOM 1494 C C . ILE A 1 197 ? 25.910 6.731 -15.672 1.00 83.00 197 ILE A C 1
ATOM 1496 O O . ILE A 1 197 ? 26.062 6.545 -16.882 1.00 83.00 197 ILE A O 1
ATOM 1500 N N . ILE A 1 198 ? 26.925 6.699 -14.810 1.00 84.50 198 ILE A N 1
ATOM 1501 C CA . ILE A 1 198 ? 28.274 6.251 -15.159 1.00 84.50 198 ILE A CA 1
ATOM 1502 C C . ILE A 1 198 ? 28.395 4.793 -14.721 1.00 84.50 198 ILE A C 1
ATOM 1504 O O . ILE A 1 198 ? 28.219 4.466 -13.551 1.00 84.50 198 ILE A O 1
ATOM 1508 N N . THR A 1 199 ? 28.647 3.906 -15.676 1.00 82.56 199 THR A N 1
ATOM 1509 C CA . THR A 1 199 ? 28.867 2.477 -15.404 1.00 82.56 199 THR A CA 1
ATOM 1510 C C . THR A 1 199 ? 30.274 2.223 -14.858 1.00 82.56 199 THR A C 1
ATOM 1512 O O . THR A 1 199 ? 31.153 3.075 -14.972 1.00 82.56 199 THR A O 1
ATOM 1515 N N . SER A 1 200 ? 30.531 1.024 -14.330 1.00 74.62 200 SER A N 1
ATOM 1516 C CA . SER A 1 200 ? 31.871 0.604 -13.882 1.00 74.62 200 SER A CA 1
ATOM 1517 C C . SER A 1 200 ? 32.932 0.654 -14.991 1.00 74.62 200 SER A C 1
ATOM 1519 O O . SER A 1 200 ? 34.104 0.876 -14.709 1.00 74.62 200 SER A O 1
ATOM 1521 N N . ALA A 1 201 ? 32.526 0.531 -16.258 1.00 86.44 201 ALA A N 1
ATOM 1522 C CA . ALA A 1 201 ? 33.389 0.714 -17.427 1.00 86.44 201 ALA A CA 1
ATOM 1523 C C . ALA A 1 201 ? 33.624 2.196 -17.794 1.00 86.44 201 ALA A C 1
ATOM 1525 O O . ALA A 1 201 ? 34.092 2.500 -18.889 1.00 86.44 201 ALA A O 1
ATOM 1526 N N . ASN A 1 202 ? 33.230 3.131 -16.92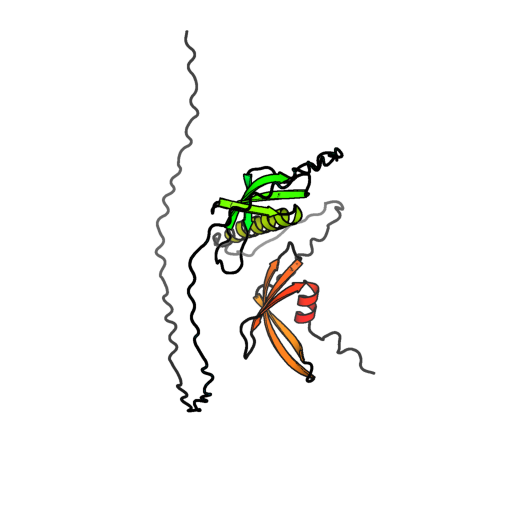2 1.00 88.25 202 ASN A N 1
ATOM 1527 C CA . ASN A 1 202 ? 33.256 4.578 -17.140 1.00 88.25 202 ASN A CA 1
ATOM 1528 C C . ASN A 1 202 ? 32.461 5.047 -18.379 1.00 88.25 202 ASN A C 1
ATOM 1530 O O . ASN A 1 202 ? 32.647 6.155 -18.887 1.00 88.25 202 ASN A O 1
ATOM 1534 N N . LYS A 1 203 ? 31.545 4.209 -18.881 1.00 86.88 203 LYS A N 1
ATOM 1535 C CA . LYS A 1 203 ? 30.637 4.556 -19.977 1.00 86.88 203 LYS A CA 1
ATOM 1536 C C . LYS A 1 203 ? 29.446 5.326 -19.417 1.00 86.88 203 LYS A C 1
ATOM 1538 O O . LYS A 1 203 ? 28.817 4.868 -18.461 1.00 86.88 203 LYS A O 1
ATOM 1543 N N . ARG A 1 204 ? 29.131 6.464 -20.041 1.00 86.62 204 ARG A N 1
ATOM 1544 C CA . ARG A 1 204 ? 27.953 7.286 -19.734 1.00 86.62 204 ARG A CA 1
ATOM 1545 C C . ARG A 1 204 ? 26.726 6.736 -20.454 1.00 86.62 204 ARG A C 1
ATOM 1547 O O . ARG A 1 204 ? 26.771 6.515 -21.663 1.00 86.62 204 ARG A O 1
ATOM 1554 N N . ILE A 1 205 ? 25.649 6.531 -19.709 1.00 83.44 205 ILE A N 1
ATOM 1555 C CA . ILE A 1 205 ? 24.348 6.110 -20.225 1.00 83.44 205 ILE A CA 1
ATOM 1556 C C . ILE A 1 205 ? 23.327 7.153 -19.806 1.00 83.44 205 ILE A C 1
ATOM 1558 O O . ILE A 1 205 ? 23.212 7.480 -18.628 1.00 83.44 205 ILE A O 1
ATOM 1562 N N . ASP A 1 206 ? 22.585 7.666 -20.778 1.00 86.75 206 ASP A N 1
ATOM 1563 C CA . ASP A 1 206 ? 21.525 8.630 -20.546 1.00 86.75 206 ASP A CA 1
ATOM 1564 C C . ASP A 1 206 ? 20.172 7.920 -20.505 1.00 86.75 206 ASP A C 1
ATOM 1566 O O . ASP A 1 206 ? 19.708 7.392 -21.514 1.00 86.75 206 ASP A O 1
ATOM 1570 N N . LEU A 1 207 ? 19.524 7.938 -19.345 1.00 83.75 207 LEU A N 1
ATOM 1571 C CA . LEU A 1 207 ? 18.174 7.427 -19.159 1.00 83.75 207 LEU A CA 1
ATOM 1572 C C . LEU A 1 207 ? 17.171 8.562 -19.311 1.00 83.75 207 LEU A C 1
ATOM 1574 O O . LEU A 1 207 ? 17.208 9.546 -18.569 1.00 83.75 207 LEU A O 1
ATOM 1578 N N . ILE A 1 208 ? 16.243 8.407 -20.249 1.00 87.00 208 ILE A N 1
ATOM 1579 C CA . ILE A 1 208 ? 15.139 9.345 -20.434 1.00 87.00 208 ILE A CA 1
ATOM 1580 C C . ILE A 1 208 ? 13.923 8.782 -19.709 1.00 87.00 208 ILE A C 1
ATOM 1582 O O . ILE A 1 208 ? 13.494 7.655 -19.961 1.00 87.00 208 ILE A O 1
ATOM 1586 N N . GLY A 1 209 ? 13.382 9.573 -18.789 1.00 87.19 209 GLY A N 1
ATOM 1587 C CA . GLY A 1 209 ? 12.215 9.209 -18.005 1.00 87.19 209 GLY A CA 1
ATOM 1588 C C . GLY A 1 209 ? 11.112 10.249 -18.071 1.00 87.19 209 GLY A C 1
ATOM 1589 O O . GLY A 1 209 ? 11.336 11.411 -18.412 1.00 87.19 209 GLY A O 1
ATOM 1590 N N . VAL A 1 210 ? 9.899 9.829 -17.727 1.00 87.12 210 VAL A N 1
ATOM 1591 C CA . VAL A 1 210 ? 8.750 10.726 -17.566 1.00 87.12 210 VAL A CA 1
ATOM 1592 C C . VAL A 1 210 ? 8.329 10.724 -16.106 1.00 87.12 210 VAL A C 1
ATOM 1594 O O . VAL A 1 210 ? 8.090 9.667 -15.514 1.00 87.12 210 VAL A O 1
ATOM 1597 N N . ILE A 1 211 ? 8.219 11.919 -15.527 1.00 86.06 211 ILE A N 1
ATOM 1598 C CA . ILE A 1 211 ? 7.747 12.096 -14.157 1.00 86.06 211 ILE A CA 1
ATOM 1599 C C . ILE A 1 211 ? 6.247 11.798 -14.104 1.00 86.06 211 ILE A C 1
ATOM 1601 O O . ILE A 1 211 ? 5.426 12.442 -14.761 1.00 86.06 211 ILE A O 1
ATOM 1605 N N . GLY A 1 212 ? 5.884 10.813 -13.298 1.00 83.38 212 GLY A N 1
ATOM 1606 C CA . GLY A 1 212 ? 4.520 10.385 -13.041 1.00 83.38 212 GLY A CA 1
ATOM 1607 C C . GLY A 1 212 ? 3.836 11.181 -11.930 1.00 83.38 212 GLY A C 1
ATOM 1608 O O . GLY A 1 212 ? 4.024 12.385 -11.763 1.00 83.38 212 GLY A O 1
ATOM 1609 N N . LEU A 1 213 ? 2.954 10.503 -11.198 1.00 81.94 213 LEU A N 1
ATOM 1610 C CA . LEU A 1 213 ? 2.224 11.095 -10.079 1.00 81.94 213 LEU A CA 1
ATOM 1611 C C . LEU A 1 213 ? 3.156 11.295 -8.875 1.00 81.94 213 LEU A C 1
ATOM 1613 O O . LEU A 1 213 ? 3.969 10.423 -8.571 1.00 81.94 213 LEU A O 1
ATOM 1617 N N . TYR A 1 214 ? 2.995 12.436 -8.204 1.00 78.12 214 TYR A N 1
ATOM 1618 C CA . TYR A 1 214 ? 3.583 12.692 -6.894 1.00 78.12 214 TYR A CA 1
ATOM 1619 C C . TYR A 1 214 ? 2.787 11.940 -5.830 1.00 78.12 214 TYR A C 1
ATOM 1621 O O . TYR A 1 214 ? 1.566 12.106 -5.737 1.00 78.12 214 TYR A O 1
ATOM 1629 N N . ASP A 1 215 ? 3.475 11.124 -5.046 1.00 77.50 215 ASP A N 1
ATOM 1630 C CA . ASP A 1 215 ? 2.951 10.532 -3.829 1.00 77.50 215 ASP A CA 1
ATOM 1631 C C . ASP A 1 215 ? 3.209 11.508 -2.678 1.00 77.50 215 ASP A C 1
ATOM 1633 O O . ASP A 1 215 ? 4.314 11.594 -2.147 1.00 77.50 215 ASP A O 1
ATOM 1637 N N . SER A 1 216 ? 2.181 12.272 -2.305 1.00 71.69 216 SER A N 1
ATOM 1638 C CA . SER A 1 216 ? 2.275 13.265 -1.232 1.00 71.69 216 SER A CA 1
ATOM 1639 C C . SER A 1 216 ? 2.476 12.660 0.152 1.00 71.69 216 SER A C 1
ATOM 1641 O O . SER A 1 216 ? 2.802 13.397 1.071 1.00 71.69 216 SER A O 1
ATOM 1643 N N . VAL A 1 217 ? 2.227 11.358 0.322 1.00 65.38 217 VAL A N 1
ATOM 1644 C CA . VAL A 1 217 ? 2.422 10.676 1.607 1.00 65.38 217 VAL A CA 1
ATOM 1645 C C . VAL A 1 217 ? 3.897 10.349 1.800 1.00 65.38 217 VAL A C 1
ATOM 1647 O O . VAL A 1 217 ? 4.432 10.513 2.888 1.00 65.38 217 VAL A O 1
ATOM 1650 N N . LYS A 1 218 ? 4.550 9.904 0.726 1.00 67.56 218 LYS A N 1
ATOM 1651 C CA . LYS A 1 218 ? 5.964 9.515 0.732 1.00 67.56 218 LYS A CA 1
ATOM 1652 C C . LYS A 1 218 ? 6.910 10.637 0.301 1.00 67.56 218 LYS A C 1
ATOM 1654 O O . LYS A 1 218 ? 8.118 10.456 0.346 1.00 67.56 218 LYS A O 1
ATOM 1659 N N . GLU A 1 219 ? 6.357 11.756 -0.156 1.00 79.56 219 GLU A N 1
ATOM 1660 C CA . GLU A 1 219 ? 7.076 12.893 -0.737 1.00 79.56 219 GLU A CA 1
ATOM 1661 C C . GLU A 1 219 ? 7.996 12.516 -1.914 1.00 79.56 219 GLU A C 1
ATOM 1663 O O . GLU A 1 219 ? 9.070 13.087 -2.119 1.00 79.56 219 GLU A O 1
ATOM 1668 N N . VAL A 1 220 ? 7.546 11.555 -2.730 1.00 81.06 220 VAL A N 1
ATOM 1669 C CA . VAL A 1 220 ? 8.292 11.046 -3.891 1.00 81.06 220 VAL A CA 1
ATOM 1670 C C . VAL A 1 220 ? 7.493 11.130 -5.187 1.00 81.06 220 VAL A C 1
ATOM 1672 O O . VAL A 1 220 ? 6.268 11.029 -5.221 1.00 81.06 220 VAL A O 1
ATOM 1675 N N . TYR A 1 221 ? 8.204 11.260 -6.297 1.00 83.88 221 TYR A N 1
ATOM 1676 C CA . TYR A 1 221 ? 7.708 11.130 -7.654 1.00 83.88 221 TYR A CA 1
ATOM 1677 C C . TYR A 1 221 ? 8.002 9.736 -8.187 1.00 83.88 221 TYR A C 1
ATOM 1679 O O . TYR A 1 221 ? 9.136 9.268 -8.143 1.00 83.88 221 TYR A O 1
ATOM 1687 N N . LYS A 1 222 ? 6.993 9.096 -8.779 1.00 87.19 222 LYS A N 1
ATOM 1688 C CA . LYS A 1 222 ? 7.207 7.899 -9.596 1.00 87.19 222 LYS A CA 1
ATOM 1689 C C . LYS A 1 222 ? 7.769 8.318 -10.951 1.00 87.19 222 LYS A C 1
ATOM 1691 O O . LYS A 1 222 ? 7.050 8.953 -11.716 1.00 87.19 222 LYS A O 1
ATOM 1696 N N . VAL A 1 223 ? 8.995 7.944 -11.281 1.00 86.88 223 VAL A N 1
ATOM 1697 C CA . VAL A 1 223 ? 9.614 8.204 -12.586 1.00 86.88 223 VAL A CA 1
ATOM 1698 C C . VAL A 1 223 ? 9.748 6.891 -13.344 1.00 86.88 223 VAL A C 1
ATOM 1700 O O . VAL A 1 223 ? 10.202 5.893 -12.793 1.00 86.88 223 VAL A O 1
ATOM 1703 N N . VAL A 1 224 ? 9.307 6.873 -14.601 1.00 84.69 224 VAL A N 1
ATOM 1704 C CA . VAL A 1 224 ? 9.435 5.696 -15.472 1.00 84.69 224 VAL A CA 1
ATOM 1705 C C . VAL A 1 224 ? 10.492 5.990 -16.517 1.00 84.69 224 VAL A C 1
ATOM 1707 O O . VAL A 1 224 ? 10.295 6.900 -17.321 1.00 84.69 224 VAL A O 1
ATOM 1710 N N . TYR A 1 225 ? 11.583 5.233 -16.499 1.00 85.94 225 TYR A N 1
ATOM 1711 C CA . TYR A 1 225 ? 12.665 5.318 -17.472 1.00 85.94 225 TYR A CA 1
ATOM 1712 C C . TYR A 1 225 ? 12.499 4.248 -18.546 1.00 85.94 225 TYR A C 1
ATOM 1714 O O . TYR A 1 225 ? 12.116 3.113 -18.255 1.00 85.94 225 TYR A O 1
ATOM 1722 N N . GLN A 1 2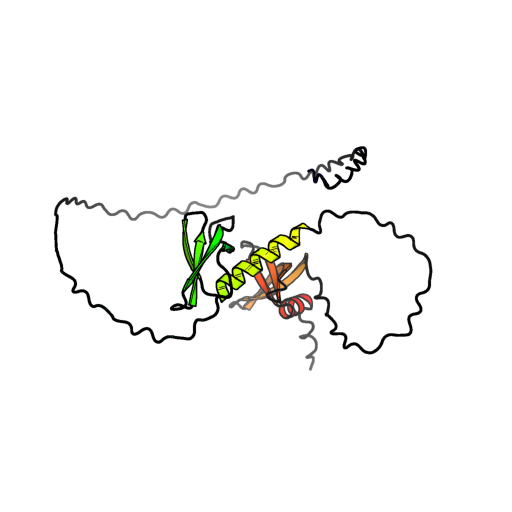26 ? 12.796 4.611 -19.791 1.00 80.88 226 GLN A N 1
ATOM 1723 C CA . GLN A 1 226 ? 12.909 3.659 -20.893 1.00 80.88 226 GLN A CA 1
ATOM 1724 C C . GLN A 1 226 ? 14.379 3.433 -21.231 1.00 80.88 226 GLN A C 1
ATOM 1726 O O . GLN A 1 226 ? 15.145 4.387 -21.372 1.00 80.88 226 GLN A O 1
ATOM 1731 N N . TRP A 1 227 ? 14.747 2.162 -21.366 1.00 78.12 227 TRP A N 1
ATOM 1732 C CA . TRP A 1 227 ? 16.056 1.731 -21.840 1.00 78.12 227 TRP A CA 1
ATOM 1733 C C . TRP A 1 227 ? 15.979 1.464 -23.343 1.00 78.12 227 TRP A C 1
ATOM 1735 O O . TRP A 1 227 ? 14.922 1.116 -23.865 1.00 78.12 227 TRP A O 1
ATOM 1745 N N . SER A 1 228 ? 17.098 1.625 -24.046 1.00 74.31 228 SER A N 1
ATOM 1746 C CA . SER A 1 228 ? 17.188 1.304 -25.477 1.00 74.31 228 SER A CA 1
ATOM 1747 C C . SER A 1 228 ? 17.108 -0.199 -25.760 1.00 74.31 228 SER A C 1
ATOM 1749 O O . SER A 1 228 ? 16.699 -0.603 -26.842 1.00 74.31 228 SER A O 1
ATOM 1751 N N . ASP A 1 229 ? 17.514 -1.011 -24.790 1.00 80.38 229 ASP A N 1
ATOM 1752 C CA . ASP A 1 229 ? 17.743 -2.454 -24.880 1.00 80.38 229 ASP A CA 1
ATOM 1753 C C . ASP A 1 229 ? 17.037 -3.250 -23.765 1.00 80.38 229 ASP A C 1
ATOM 1755 O O . ASP A 1 229 ? 17.048 -4.479 -23.780 1.00 80.38 229 ASP A O 1
ATOM 1759 N N . GLY A 1 230 ? 16.385 -2.564 -22.821 1.00 75.00 230 GLY A N 1
ATOM 1760 C CA . GLY A 1 230 ? 15.695 -3.156 -21.674 1.00 75.00 230 GLY A CA 1
ATOM 1761 C C . GLY A 1 230 ? 14.238 -2.707 -21.540 1.00 75.00 230 GLY A C 1
ATOM 1762 O O . GLY A 1 230 ? 13.804 -1.709 -22.116 1.00 75.00 230 GLY A O 1
ATOM 1763 N N . GLY A 1 231 ? 13.465 -3.453 -20.747 1.00 78.25 231 GLY A N 1
ATOM 1764 C CA . GLY A 1 231 ? 12.105 -3.067 -20.367 1.00 78.25 231 GLY A CA 1
ATOM 1765 C C . GLY A 1 231 ? 12.065 -1.768 -19.543 1.00 78.25 231 GLY A C 1
ATOM 1766 O O . GLY A 1 231 ? 13.094 -1.303 -19.048 1.00 78.25 231 GLY A O 1
ATOM 1767 N N . PRO A 1 232 ? 10.880 -1.155 -19.374 1.00 84.69 232 PRO A N 1
ATOM 1768 C CA . PRO A 1 232 ? 10.748 0.065 -18.590 1.00 84.69 232 PRO A CA 1
ATOM 1769 C C . PRO A 1 232 ? 11.117 -0.186 -17.124 1.00 84.69 232 PRO A C 1
ATOM 1771 O O . PRO A 1 232 ? 10.617 -1.127 -16.506 1.00 84.69 232 PRO A O 1
ATOM 1774 N N . THR A 1 233 ? 11.936 0.690 -16.546 1.00 86.94 233 THR A N 1
ATOM 1775 C CA . THR A 1 233 ? 12.254 0.665 -15.115 1.00 86.94 233 THR A CA 1
ATOM 1776 C C . THR A 1 233 ? 11.508 1.778 -14.392 1.00 86.94 233 THR A C 1
ATOM 1778 O O . THR A 1 233 ? 11.335 2.884 -14.906 1.00 86.94 233 THR A O 1
ATOM 1781 N N . VAL A 1 234 ? 11.027 1.481 -13.188 1.00 87.38 234 VAL A N 1
ATOM 1782 C CA . VAL A 1 234 ? 10.306 2.435 -12.341 1.00 87.38 234 VAL A CA 1
ATOM 1783 C C . VAL A 1 234 ? 11.187 2.789 -11.154 1.00 87.38 234 VAL A C 1
ATOM 1785 O O . VAL A 1 234 ? 11.623 1.901 -10.431 1.00 87.38 234 VAL A O 1
ATOM 1788 N N . GLU A 1 235 ? 11.400 4.080 -10.932 1.00 89.50 235 GLU A N 1
ATOM 1789 C CA . GLU A 1 235 ? 12.125 4.616 -9.781 1.00 89.50 235 GLU A CA 1
ATOM 1790 C C . GLU A 1 235 ? 11.214 5.567 -8.990 1.00 89.50 235 GLU A C 1
ATOM 1792 O O . GLU A 1 235 ? 10.314 6.197 -9.554 1.00 89.50 235 GLU A O 1
ATOM 1797 N N . TYR A 1 236 ? 11.426 5.668 -7.679 1.00 86.56 236 TYR A N 1
ATOM 1798 C CA . TYR A 1 236 ? 10.722 6.607 -6.807 1.00 86.56 236 TYR A CA 1
ATOM 1799 C C . TYR A 1 236 ? 11.731 7.623 -6.284 1.00 86.56 236 TYR A C 1
ATOM 1801 O O . TYR A 1 236 ? 12.607 7.257 -5.510 1.00 86.56 236 TYR A O 1
ATOM 1809 N N . LEU A 1 237 ? 11.613 8.873 -6.726 1.00 87.44 237 LEU A N 1
ATOM 1810 C CA . LEU A 1 237 ? 12.581 9.931 -6.442 1.00 87.44 237 LEU A CA 1
ATOM 1811 C C . LEU A 1 237 ? 11.988 11.000 -5.536 1.00 87.44 237 LEU A C 1
ATOM 1813 O O . LEU A 1 237 ? 10.860 11.440 -5.757 1.00 87.44 237 LEU A O 1
ATOM 1817 N N . ARG A 1 238 ? 12.745 11.473 -4.552 1.00 87.62 238 ARG A N 1
ATOM 1818 C CA . ARG A 1 238 ? 12.364 12.625 -3.727 1.00 87.62 238 ARG A CA 1
ATOM 1819 C C . ARG A 1 238 ? 12.305 13.896 -4.571 1.00 87.62 238 ARG A C 1
ATOM 1821 O O . ARG A 1 238 ? 12.924 13.996 -5.629 1.00 87.62 238 ARG A O 1
ATOM 1828 N N . LEU A 1 239 ? 11.581 14.901 -4.077 1.00 81.50 239 LEU A N 1
ATOM 1829 C CA . LEU A 1 239 ? 11.486 16.211 -4.730 1.00 81.50 239 LEU A CA 1
ATOM 1830 C C . LEU A 1 239 ? 12.870 16.811 -5.046 1.00 81.50 239 LEU A C 1
ATOM 1832 O O . LEU A 1 239 ? 13.077 17.274 -6.163 1.00 81.50 239 LEU A O 1
ATOM 1836 N N . SER A 1 240 ? 13.816 16.744 -4.105 1.00 81.19 240 SER A N 1
ATOM 1837 C CA . SER A 1 240 ? 15.180 17.260 -4.285 1.00 81.19 240 SER A CA 1
ATOM 1838 C C . SER A 1 240 ? 15.944 16.555 -5.408 1.00 81.19 240 SER A C 1
ATOM 1840 O O . SER A 1 240 ? 16.616 17.213 -6.192 1.00 81.19 240 SER A O 1
ATOM 1842 N N . GLU A 1 241 ? 15.800 15.234 -5.531 1.00 84.94 241 GLU A N 1
ATOM 1843 C CA . GLU A 1 241 ? 16.456 14.436 -6.578 1.00 84.94 241 GLU A CA 1
ATOM 1844 C C . GLU A 1 241 ? 15.860 14.746 -7.956 1.00 84.94 241 GLU A C 1
ATOM 1846 O O . GLU A 1 241 ? 16.575 14.874 -8.947 1.00 84.94 241 GLU A O 1
ATOM 1851 N N . VAL A 1 242 ? 14.536 14.920 -8.032 1.00 84.25 242 VAL A N 1
ATOM 1852 C CA . VAL A 1 242 ? 13.869 15.357 -9.266 1.00 84.25 242 VAL A CA 1
ATOM 1853 C C . VAL A 1 242 ? 14.344 16.747 -9.679 1.00 84.25 242 VAL A C 1
ATOM 1855 O O . VAL A 1 242 ? 14.576 16.983 -10.863 1.00 84.25 242 VAL A O 1
ATOM 1858 N N . GLU A 1 243 ? 14.486 17.669 -8.727 1.00 84.81 243 GLU A N 1
ATOM 1859 C CA . GLU A 1 243 ? 14.980 19.020 -8.989 1.00 84.81 243 GLU A CA 1
ATOM 1860 C C . GLU A 1 243 ? 16.436 19.021 -9.444 1.00 84.81 243 GLU A C 1
ATOM 1862 O O . GLU A 1 243 ? 16.749 19.698 -10.420 1.00 84.81 243 GLU A O 1
ATOM 1867 N N . GLU A 1 244 ? 17.296 18.218 -8.821 1.00 86.00 244 GLU A N 1
ATOM 1868 C CA . GLU A 1 244 ? 18.685 18.028 -9.239 1.00 86.00 244 GLU A CA 1
ATOM 1869 C C . GLU A 1 244 ? 18.770 17.515 -10.684 1.00 86.00 244 GLU A C 1
ATOM 1871 O O . GLU A 1 244 ? 19.447 18.112 -11.525 1.00 86.00 244 GLU A O 1
ATOM 1876 N N . ILE A 1 245 ? 17.988 16.484 -11.020 1.00 84.44 245 ILE A N 1
ATOM 1877 C CA . ILE A 1 245 ? 17.936 15.923 -12.377 1.00 84.44 245 ILE A CA 1
ATOM 1878 C C . ILE A 1 245 ? 17.384 16.941 -13.390 1.00 84.44 245 ILE A C 1
ATOM 1880 O O . ILE A 1 245 ? 17.882 17.042 -14.512 1.00 84.44 245 ILE A O 1
ATOM 1884 N N . MET A 1 246 ? 16.349 17.703 -13.024 1.00 81.69 246 MET A N 1
ATOM 1885 C CA . MET A 1 246 ? 15.705 18.688 -13.906 1.00 81.69 246 MET A CA 1
ATOM 1886 C C . MET A 1 246 ? 16.554 19.939 -14.129 1.00 81.69 246 MET A C 1
ATOM 1888 O O . MET A 1 246 ? 16.532 20.525 -15.215 1.00 81.69 246 MET A O 1
ATOM 1892 N N . LEU A 1 247 ? 17.249 20.400 -13.093 1.00 83.12 247 LEU A N 1
ATOM 1893 C CA . LEU A 1 247 ? 18.095 21.585 -13.164 1.00 83.12 247 LEU A CA 1
ATOM 1894 C C . LEU A 1 247 ? 19.437 21.267 -13.824 1.00 83.12 247 LEU A C 1
ATOM 1896 O O . LEU A 1 247 ? 20.031 22.180 -14.410 1.00 83.12 247 LEU A O 1
ATOM 1900 N N . GLY A 1 248 ? 19.838 19.990 -13.806 1.00 66.25 248 GLY A N 1
ATOM 1901 C CA . GLY A 1 248 ? 21.086 19.490 -14.361 1.00 66.25 248 GLY A CA 1
ATOM 1902 C C . GLY A 1 248 ? 22.302 20.116 -13.683 1.00 66.25 248 GLY A C 1
ATOM 1903 O O . GLY A 1 248 ? 22.173 21.020 -12.862 1.00 66.25 248 GLY A O 1
ATOM 1904 N N . ASP A 1 249 ? 23.486 19.666 -14.095 1.00 55.81 249 ASP A N 1
ATOM 1905 C CA . ASP A 1 249 ? 24.856 20.083 -13.734 1.00 55.81 249 ASP A CA 1
ATOM 1906 C C . ASP A 1 249 ? 25.180 21.603 -13.796 1.00 55.81 249 ASP A C 1
ATOM 1908 O O . ASP A 1 249 ? 26.317 22.017 -14.016 1.00 55.81 249 ASP A O 1
ATOM 1912 N N . LYS A 1 250 ? 24.222 22.512 -13.608 1.00 54.50 250 LYS A N 1
ATOM 1913 C CA . LYS A 1 250 ? 24.472 23.955 -13.502 1.00 54.50 250 LYS A CA 1
ATOM 1914 C C . LYS A 1 250 ? 25.390 24.306 -12.327 1.00 54.50 250 LYS A C 1
ATOM 1916 O O . LYS A 1 250 ? 25.976 25.387 -12.348 1.00 54.50 250 LYS A O 1
ATOM 1921 N N . SER A 1 251 ? 25.545 23.416 -11.348 1.00 52.44 251 SER A N 1
ATOM 1922 C CA . SER A 1 251 ? 26.506 23.541 -10.249 1.00 52.44 251 SER A CA 1
ATOM 1923 C C . SER A 1 251 ? 27.956 23.260 -10.666 1.00 52.44 251 SER A C 1
ATOM 1925 O O . SER A 1 251 ? 28.852 23.895 -10.118 1.00 52.44 251 SER A O 1
ATOM 1927 N N . SER A 1 252 ? 28.226 22.416 -11.672 1.00 52.84 252 SER A N 1
ATOM 1928 C CA . SER A 1 252 ? 29.608 22.043 -12.041 1.00 52.84 252 SER A CA 1
ATOM 1929 C C . SER A 1 252 ? 30.320 23.059 -12.944 1.00 52.84 252 SER A C 1
ATOM 1931 O O . SER A 1 252 ? 31.513 22.937 -13.212 1.00 52.84 252 SER A O 1
ATOM 1933 N N . ARG A 1 253 ? 29.628 24.113 -13.404 1.00 54.97 253 ARG A N 1
ATOM 1934 C CA . ARG A 1 253 ? 30.191 25.102 -14.343 1.00 54.97 253 ARG A CA 1
ATOM 1935 C C . ARG A 1 253 ? 30.846 26.331 -13.698 1.00 54.97 253 ARG A C 1
ATOM 1937 O O . ARG A 1 253 ? 31.166 27.269 -14.430 1.00 54.97 253 ARG A O 1
ATOM 1944 N N . ARG A 1 254 ? 31.021 26.369 -12.369 1.00 54.59 254 ARG A N 1
ATOM 1945 C CA . ARG A 1 254 ? 31.592 27.533 -11.654 1.00 54.59 254 ARG A CA 1
ATOM 1946 C C . ARG A 1 254 ? 32.953 27.330 -10.993 1.00 54.59 254 ARG A C 1
ATOM 1948 O O . ARG A 1 254 ? 33.461 28.293 -10.434 1.00 54.59 254 ARG A O 1
ATOM 1955 N N . GLU A 1 255 ? 33.596 26.181 -11.149 1.00 53.41 255 GLU A N 1
ATOM 1956 C CA . GLU A 1 255 ? 35.029 26.071 -10.858 1.00 53.41 255 GLU A CA 1
ATOM 1957 C C . GLU A 1 255 ? 35.812 26.257 -12.160 1.00 53.41 255 GLU A C 1
ATOM 1959 O O . GLU A 1 255 ? 36.180 25.306 -12.848 1.00 53.41 255 GLU A O 1
ATOM 1964 N N . ARG A 1 256 ? 35.993 27.521 -12.558 1.00 56.53 256 ARG A N 1
ATOM 1965 C CA . ARG A 1 256 ? 37.121 27.890 -13.418 1.00 56.53 256 ARG A CA 1
ATOM 1966 C C . ARG A 1 256 ? 38.235 28.420 -12.505 1.00 56.53 256 ARG A C 1
ATOM 1968 O O . ARG A 1 256 ? 37.902 29.238 -11.647 1.00 56.53 256 ARG A O 1
ATOM 1975 N N . PRO A 1 257 ? 39.483 27.947 -12.669 1.00 63.16 257 PRO A N 1
ATOM 1976 C CA . PRO A 1 257 ? 40.645 28.485 -11.966 1.00 63.16 257 PRO A CA 1
ATOM 1977 C C . PRO A 1 257 ? 40.912 29.947 -12.336 1.00 63.16 257 PRO A C 1
ATOM 1979 O O . PRO A 1 257 ? 40.523 30.358 -13.458 1.00 63.16 257 PRO A O 1
#

Radius of gyration: 33.41 Å; chains: 1; bounding box: 100×98×78 Å

Secondary structure (DSSP, 8-state):
------PPPPPP---------------------------------------------------------------------------SS-TT-EEEEPPTT-SSPEEEEEEEEETTTTEEEEEETTS-EEEEEHHHHHHHHHHHHHHHHTTSSSS---------------------------------TT-EEEEEEE-TT--EEEEEEEEEEEETTTTEEEEEEE-SSS--EEEEEEHHHHHHHHH-STTGGG---